Protein AF-A0A7S0YV53-F1 (afdb_monomer)

Foldseek 3Di:
DDDPDDDDDDPQDPWWEKDFPDQEDEAPPFKTKIKIFGDPPPPQLCQKKKFKAAPPDPDLPDGPWMDRGDDPRDRIDMDITTQDNDFHKMKIFTATNVRPDGNYIGIYGHDYPLRVLVVVLVVCVVVVVLVSNVVSLVVSCVVCVPPDDVVVVVSVVVVVVSVVVVVVVVPPDDDPDPPPPPDDDDDDDDDDDDDDDDDDDDDDDDDDDDDDDD

Secondary structure (DSSP, 8-state):
-------------TT-EEEES-SEEETTSSEEEEEEE--TT-TTGGG-EEEEEETT---TT--SEEEE--SS--SEEEEEEEPPSS-EEEEEEEE-TTSS-EEEEEEEEEE-HHHHHHHHHHHHHHHT-HHHHHHHHHHHHHHHTTT-HHHHHHHHHHHHHHHHHHHHHHHSPPPPPTTS----------------------------------

Structure (mmCIF, N/CA/C/O backbone):
data_AF-A0A7S0YV53-F1
#
_entry.id   AF-A0A7S0YV53-F1
#
loop_
_atom_site.group_PDB
_atom_site.id
_atom_site.type_symbol
_atom_site.label_atom_id
_atom_site.label_alt_id
_atom_site.label_comp_id
_atom_site.label_asym_id
_atom_site.label_entity_id
_atom_site.label_seq_id
_atom_site.pdbx_PDB_ins_code
_atom_site.Cartn_x
_atom_site.Cartn_y
_atom_site.Cartn_z
_atom_site.occupancy
_atom_site.B_iso_or_equiv
_atom_site.auth_seq_id
_atom_site.auth_comp_id
_atom_site.auth_asym_id
_atom_site.auth_atom_id
_atom_site.pdbx_PDB_model_num
ATOM 1 N N . MET A 1 1 ? 5.770 -34.446 15.392 1.00 41.03 1 MET A N 1
ATOM 2 C CA . MET A 1 1 ? 5.147 -33.117 15.234 1.00 41.03 1 MET A CA 1
ATOM 3 C C . MET A 1 1 ? 5.735 -32.503 13.982 1.00 41.03 1 MET A C 1
ATOM 5 O O . MET A 1 1 ? 6.807 -31.919 14.049 1.00 41.03 1 MET A O 1
ATOM 9 N N . GLU A 1 2 ? 5.100 -32.724 12.838 1.00 32.41 2 GLU A N 1
ATOM 10 C CA . GLU A 1 2 ? 5.516 -32.098 11.581 1.00 32.41 2 GLU A CA 1
ATOM 11 C C . GLU A 1 2 ? 4.791 -30.761 11.434 1.00 32.41 2 GLU A C 1
ATOM 13 O O . GLU A 1 2 ? 3.587 -30.672 11.680 1.00 32.41 2 GLU A O 1
ATOM 18 N N . ALA A 1 3 ? 5.531 -29.713 11.077 1.00 38.41 3 ALA A N 1
ATOM 19 C CA . ALA A 1 3 ? 4.945 -28.414 10.792 1.00 38.41 3 ALA A CA 1
ATOM 20 C C . ALA A 1 3 ? 4.328 -28.450 9.389 1.00 38.41 3 ALA A C 1
ATOM 22 O O . ALA A 1 3 ? 5.045 -28.545 8.392 1.00 38.41 3 ALA A O 1
ATOM 23 N N . VAL A 1 4 ? 2.999 -28.368 9.312 1.00 38.94 4 VAL A N 1
ATOM 24 C CA . VAL A 1 4 ? 2.287 -28.208 8.040 1.00 38.94 4 VAL A CA 1
ATOM 25 C C . VAL A 1 4 ? 2.538 -26.787 7.537 1.00 38.94 4 VAL A C 1
ATOM 27 O O . VAL A 1 4 ? 1.829 -25.851 7.902 1.00 38.94 4 VAL A O 1
ATOM 30 N N . ASN A 1 5 ? 3.584 -26.618 6.727 1.00 39.50 5 ASN A N 1
ATOM 31 C CA . ASN A 1 5 ? 3.855 -25.358 6.042 1.00 39.50 5 ASN A CA 1
ATOM 32 C C . ASN A 1 5 ? 2.703 -25.065 5.072 1.00 39.50 5 ASN A C 1
ATOM 34 O O . ASN A 1 5 ? 2.498 -25.800 4.106 1.00 39.50 5 ASN A O 1
ATOM 38 N N . GLY A 1 6 ? 1.942 -24.007 5.353 1.00 34.66 6 GLY A N 1
ATOM 39 C CA . GLY A 1 6 ? 0.797 -23.606 4.543 1.00 34.66 6 GLY A CA 1
ATOM 40 C C . GLY A 1 6 ? 1.231 -23.056 3.190 1.00 34.66 6 GLY A C 1
ATOM 41 O O . GLY A 1 6 ? 1.641 -21.897 3.101 1.00 34.66 6 GLY A O 1
ATOM 42 N N . ASP A 1 7 ? 1.110 -23.875 2.143 1.00 34.38 7 ASP A N 1
ATOM 43 C CA . ASP A 1 7 ? 1.290 -23.429 0.762 1.00 34.38 7 ASP A CA 1
ATOM 44 C C . ASP A 1 7 ? 0.372 -22.234 0.472 1.00 34.38 7 ASP A C 1
ATOM 46 O O . ASP A 1 7 ? -0.852 -22.308 0.584 1.00 34.38 7 ASP A O 1
ATOM 50 N N . SER A 1 8 ? 0.994 -21.106 0.147 1.00 45.22 8 SER A N 1
ATOM 51 C CA . SER A 1 8 ? 0.328 -19.838 -0.134 1.00 45.22 8 SER A CA 1
ATOM 52 C C . SER A 1 8 ? 0.755 -19.405 -1.527 1.00 45.22 8 SER A C 1
ATOM 54 O O . SER A 1 8 ? 1.707 -18.641 -1.682 1.00 45.22 8 SER A O 1
ATOM 56 N N . GLY A 1 9 ? 0.085 -19.965 -2.538 1.00 39.28 9 GLY A N 1
ATOM 57 C CA . GLY A 1 9 ? 0.463 -19.878 -3.949 1.00 39.28 9 GLY A CA 1
ATOM 58 C C . GLY A 1 9 ? 0.625 -18.451 -4.483 1.00 39.28 9 GLY A C 1
ATOM 59 O O . GLY A 1 9 ? -0.308 -17.865 -5.030 1.00 39.28 9 GLY A O 1
ATOM 60 N N . GLY A 1 10 ? 1.842 -17.919 -4.378 1.00 39.53 10 GLY A N 1
ATOM 61 C CA . GLY A 1 10 ? 2.290 -16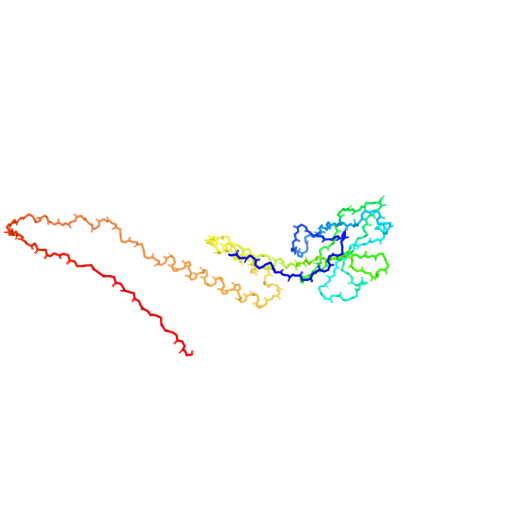.670 -4.982 1.00 39.53 10 GLY A CA 1
ATOM 62 C C . GLY A 1 10 ? 3.472 -16.942 -5.906 1.00 39.53 10 GLY A C 1
ATOM 63 O O . GLY A 1 10 ? 4.545 -17.327 -5.447 1.00 39.53 10 GLY A O 1
ATOM 64 N N . GLY A 1 11 ? 3.280 -16.752 -7.213 1.00 39.12 11 GLY A N 1
ATOM 65 C CA . GLY A 1 11 ? 4.292 -17.024 -8.238 1.00 39.12 11 GLY A CA 1
ATOM 66 C C . GLY A 1 11 ? 5.453 -16.027 -8.219 1.00 39.12 11 GLY A C 1
ATOM 67 O O . GLY A 1 11 ? 5.521 -15.146 -9.071 1.00 39.12 11 GLY A O 1
ATOM 68 N N . GLY A 1 12 ? 6.366 -16.161 -7.256 1.00 42.62 12 GLY A N 1
ATOM 69 C CA . GLY A 1 12 ? 7.596 -15.375 -7.183 1.00 42.62 12 GLY A CA 1
ATOM 70 C C . GLY A 1 12 ? 8.570 -15.747 -8.302 1.00 42.62 12 GLY A C 1
ATOM 71 O O . GLY A 1 12 ? 9.359 -16.681 -8.154 1.00 42.62 12 GLY A O 1
ATOM 72 N N . GLY A 1 13 ? 8.529 -15.010 -9.415 1.00 47.94 13 GLY A N 1
ATOM 73 C CA . GLY A 1 13 ? 9.509 -15.129 -10.496 1.00 47.94 13 GLY A CA 1
ATOM 74 C C . GLY A 1 13 ? 10.924 -14.882 -9.965 1.00 47.94 13 GLY A C 1
ATOM 75 O O . GLY A 1 13 ? 11.204 -13.819 -9.410 1.00 47.94 13 GLY A O 1
ATOM 76 N N . GLN A 1 14 ? 11.807 -15.876 -10.099 1.00 58.94 14 GLN A N 1
ATOM 77 C CA . GLN A 1 14 ? 13.089 -15.921 -9.386 1.00 58.94 14 GLN A CA 1
ATOM 78 C C . GLN A 1 14 ? 13.975 -14.693 -9.684 1.00 58.94 14 GLN A C 1
ATOM 80 O O . GLN A 1 14 ? 14.627 -14.612 -10.723 1.00 58.94 14 GLN A O 1
ATOM 85 N N . GLY A 1 15 ? 14.010 -13.748 -8.736 1.00 81.62 15 GLY A N 1
ATOM 86 C CA . GLY A 1 15 ? 14.880 -12.566 -8.737 1.00 81.62 15 GLY A CA 1
ATOM 87 C C . GLY A 1 15 ? 14.166 -11.205 -8.710 1.00 81.62 15 GLY A C 1
ATOM 88 O O . GLY A 1 15 ? 14.810 -10.209 -8.373 1.00 81.62 15 GLY A O 1
ATOM 89 N N . TRP A 1 16 ? 12.857 -11.136 -8.984 1.00 90.06 16 TRP A N 1
ATOM 90 C CA . TRP A 1 16 ? 12.067 -9.916 -8.754 1.00 90.06 16 TRP A CA 1
ATOM 91 C C . TRP A 1 16 ? 11.419 -9.920 -7.369 1.00 90.06 16 TRP A C 1
ATOM 93 O O . TRP A 1 16 ? 10.928 -10.945 -6.901 1.00 90.06 16 TRP A O 1
ATOM 103 N N . SER A 1 17 ? 11.381 -8.757 -6.718 1.00 93.19 17 SER A N 1
ATOM 104 C CA . SER A 1 17 ? 10.644 -8.574 -5.467 1.00 93.19 17 SER A CA 1
ATOM 105 C C . SER A 1 17 ? 10.083 -7.160 -5.316 1.00 93.19 17 SER A C 1
ATOM 107 O O . SER A 1 17 ? 10.616 -6.186 -5.853 1.00 93.19 17 SER A O 1
ATOM 109 N N . VAL A 1 18 ? 9.005 -7.061 -4.541 1.00 94.88 18 VAL A N 1
ATOM 110 C CA . VAL A 1 18 ? 8.516 -5.829 -3.917 1.00 94.88 18 VAL A CA 1
ATOM 111 C C . VAL A 1 18 ? 8.066 -6.174 -2.498 1.00 94.88 18 VAL A C 1
ATOM 113 O O . VAL A 1 18 ? 7.451 -7.218 -2.291 1.00 94.88 18 VAL A O 1
ATOM 116 N N . ALA A 1 19 ? 8.375 -5.318 -1.527 1.00 94.94 19 ALA A N 1
ATOM 117 C CA . ALA A 1 19 ? 7.934 -5.451 -0.141 1.00 94.94 19 ALA A CA 1
ATOM 118 C C . ALA A 1 19 ? 7.815 -4.077 0.533 1.00 94.94 19 ALA A C 1
ATOM 120 O O . ALA A 1 19 ? 8.566 -3.156 0.210 1.00 94.94 19 ALA A O 1
ATOM 121 N N . SER A 1 20 ? 6.910 -3.937 1.499 1.00 92.19 20 SER A N 1
ATOM 122 C CA . SER A 1 20 ? 6.965 -2.854 2.483 1.00 92.19 20 SER A CA 1
ATOM 123 C C . SER A 1 20 ? 7.595 -3.352 3.785 1.00 92.19 20 SER A C 1
ATOM 125 O O . SER A 1 20 ? 7.601 -4.549 4.061 1.00 92.19 20 SER A O 1
ATOM 127 N N . ALA A 1 21 ? 8.101 -2.428 4.603 1.00 86.38 21 ALA A N 1
ATOM 128 C CA . ALA A 1 21 ? 8.477 -2.724 5.986 1.00 86.38 21 ALA A CA 1
ATOM 129 C C . ALA A 1 21 ? 7.251 -2.884 6.914 1.00 86.38 21 ALA A C 1
ATOM 131 O O . ALA A 1 21 ? 7.401 -3.365 8.035 1.00 86.38 21 ALA A O 1
ATOM 132 N N . THR A 1 22 ? 6.051 -2.502 6.451 1.00 85.88 22 THR A N 1
ATOM 133 C CA . THR A 1 22 ? 4.801 -2.604 7.214 1.00 85.88 22 THR A CA 1
ATOM 134 C C . THR A 1 22 ? 3.666 -3.118 6.327 1.00 85.88 22 THR A C 1
ATOM 136 O O . THR A 1 22 ? 3.367 -2.536 5.288 1.00 85.88 22 THR A O 1
ATOM 139 N N . GLU A 1 23 ? 2.988 -4.181 6.762 1.00 87.69 23 GLU A N 1
ATOM 140 C CA . GLU A 1 23 ? 1.874 -4.823 6.033 1.00 87.69 23 GLU A CA 1
ATOM 141 C C . GLU A 1 23 ? 0.598 -3.962 5.973 1.00 87.69 23 GLU A C 1
ATOM 143 O O . GLU A 1 23 ? -0.305 -4.197 5.165 1.00 87.69 23 GLU A O 1
ATOM 148 N N . TRP A 1 24 ? 0.501 -2.956 6.845 1.00 91.50 24 TRP A N 1
ATOM 149 C CA . TRP A 1 24 ? -0.611 -2.017 6.896 1.00 91.50 24 TRP A CA 1
ATOM 150 C C . TRP A 1 24 ? -0.129 -0.584 7.123 1.00 91.50 24 TRP A C 1
ATOM 152 O O . TRP A 1 24 ? 0.933 -0.340 7.693 1.00 91.50 24 TRP A O 1
ATOM 162 N N . VAL A 1 25 ? -0.935 0.381 6.687 1.00 93.50 25 VAL A N 1
ATOM 163 C CA . VAL A 1 25 ? -0.661 1.815 6.849 1.00 93.50 25 VAL A CA 1
ATOM 164 C C . VAL A 1 25 ? -1.964 2.568 7.102 1.00 93.50 25 VAL A C 1
ATOM 166 O O . VAL A 1 25 ? -3.014 2.177 6.596 1.00 93.50 25 VAL A O 1
ATOM 169 N N . GLN A 1 26 ? -1.936 3.629 7.908 1.00 91.81 26 GLN A N 1
ATOM 170 C CA . GLN A 1 26 ? -3.131 4.437 8.154 1.00 91.81 26 GLN A CA 1
ATOM 171 C C . GLN A 1 26 ? -3.341 5.453 7.020 1.00 91.81 26 GLN A C 1
ATOM 173 O O . GLN A 1 26 ? -2.397 6.114 6.593 1.00 91.81 26 GLN A O 1
ATOM 178 N N . VAL A 1 27 ? -4.588 5.640 6.575 1.00 89.88 27 VAL A N 1
ATOM 179 C CA . VAL A 1 27 ? -4.972 6.736 5.666 1.00 89.88 27 VAL A CA 1
ATOM 180 C C . VAL A 1 27 ? -4.394 8.073 6.158 1.00 89.88 27 VAL A C 1
ATOM 182 O O . VAL A 1 27 ? -4.509 8.417 7.336 1.00 89.88 27 VAL A O 1
ATOM 185 N N . GLY A 1 28 ? -3.803 8.843 5.241 1.00 78.88 28 GLY A N 1
ATOM 186 C CA . GLY A 1 28 ? -3.344 10.209 5.506 1.00 78.88 28 GLY A CA 1
ATOM 187 C C . GLY A 1 28 ? -1.942 10.353 6.112 1.00 78.88 28 GLY A C 1
ATOM 188 O O . GLY A 1 28 ? -1.495 11.483 6.275 1.00 78.88 28 GLY A O 1
ATOM 189 N N . THR A 1 29 ? -1.192 9.273 6.366 1.00 83.88 29 THR A N 1
ATOM 190 C CA . THR A 1 29 ? 0.213 9.345 6.848 1.00 83.88 29 THR A CA 1
ATOM 191 C C . THR A 1 29 ? 1.227 9.792 5.779 1.00 83.88 29 THR A C 1
ATOM 193 O O . THR A 1 29 ? 2.434 9.626 5.940 1.00 83.88 29 THR A O 1
ATOM 196 N N . GLY A 1 30 ? 0.758 10.357 4.664 1.00 88.31 30 GLY A N 1
ATOM 197 C CA . GLY A 1 30 ? 1.582 10.853 3.564 1.00 88.31 30 GLY A CA 1
ATOM 198 C C . GLY A 1 30 ? 2.065 9.751 2.624 1.00 88.31 30 GLY A C 1
ATOM 199 O O . GLY A 1 30 ? 1.566 9.643 1.504 1.00 88.31 30 GLY A O 1
ATOM 200 N N . LYS A 1 31 ? 3.046 8.952 3.056 1.00 93.38 31 LYS A N 1
ATOM 201 C CA . LYS A 1 31 ? 3.806 8.036 2.188 1.00 93.38 31 LYS A CA 1
ATOM 202 C C . LYS A 1 31 ? 3.968 6.633 2.771 1.00 93.38 31 LYS A C 1
ATOM 204 O O . LYS A 1 31 ? 3.992 6.456 3.986 1.00 93.38 31 LYS A O 1
ATOM 209 N N . ILE A 1 32 ? 4.137 5.660 1.880 1.00 94.06 32 ILE A N 1
ATOM 210 C CA . ILE A 1 32 ? 4.586 4.300 2.178 1.00 94.06 32 ILE A CA 1
ATOM 211 C C . ILE A 1 32 ? 5.864 3.993 1.392 1.00 94.06 32 ILE A C 1
ATOM 213 O O . ILE A 1 32 ? 5.933 4.212 0.179 1.00 94.06 32 ILE A O 1
ATOM 217 N N . THR A 1 33 ? 6.879 3.490 2.093 1.00 95.69 33 THR A N 1
ATOM 218 C CA . THR A 1 33 ? 8.149 3.066 1.493 1.00 95.69 33 THR A CA 1
ATOM 219 C C . THR A 1 33 ? 8.034 1.625 1.014 1.00 95.69 33 THR A C 1
ATOM 221 O O . THR A 1 33 ? 7.649 0.732 1.776 1.00 95.69 33 THR A O 1
ATOM 224 N N . LEU A 1 34 ? 8.386 1.405 -0.250 1.00 95.75 34 LEU A N 1
ATOM 225 C CA . LEU A 1 34 ? 8.431 0.096 -0.887 1.00 95.75 34 LEU A CA 1
ATOM 226 C C . LEU A 1 34 ? 9.862 -0.205 -1.321 1.00 95.75 34 LEU A C 1
ATOM 228 O O . LEU A 1 34 ? 10.457 0.545 -2.095 1.00 95.75 34 LEU A O 1
ATOM 232 N N . HIS A 1 35 ? 10.399 -1.310 -0.825 1.00 95.06 35 HIS A N 1
ATOM 233 C CA . HIS A 1 35 ? 11.677 -1.875 -1.234 1.00 95.06 35 HIS A CA 1
ATOM 234 C C . HIS A 1 35 ? 11.458 -2.815 -2.420 1.00 95.06 35 HIS A C 1
ATOM 236 O O . HIS A 1 35 ? 10.409 -3.455 -2.523 1.00 95.06 35 HIS A O 1
ATOM 242 N N . TRP A 1 36 ? 12.431 -2.890 -3.324 1.00 94.19 36 TRP A N 1
ATOM 243 C CA . TRP A 1 36 ? 12.334 -3.699 -4.537 1.00 94.19 36 TRP A CA 1
ATOM 244 C C . TRP A 1 36 ? 13.682 -4.298 -4.944 1.00 94.19 36 TRP A C 1
ATOM 246 O O . TRP A 1 36 ? 14.746 -3.743 -4.650 1.00 94.19 36 TRP A O 1
ATOM 256 N N . SER A 1 37 ? 13.623 -5.414 -5.671 1.00 92.19 37 SER A N 1
ATOM 257 C CA . SER A 1 37 ? 14.760 -6.004 -6.382 1.00 92.19 37 SER A CA 1
ATOM 258 C C . SER A 1 37 ? 14.354 -6.484 -7.772 1.00 92.19 37 SER A C 1
ATOM 260 O O . SER A 1 37 ? 13.192 -6.808 -8.021 1.00 92.19 37 SER A O 1
ATOM 262 N N . ALA A 1 38 ? 15.339 -6.581 -8.654 1.00 89.62 38 ALA A N 1
ATOM 263 C CA . ALA A 1 38 ? 15.268 -7.231 -9.953 1.00 89.62 38 ALA A CA 1
ATOM 264 C C . ALA A 1 38 ? 16.534 -8.094 -10.164 1.00 89.62 38 ALA A C 1
ATOM 266 O O . ALA A 1 38 ? 17.553 -7.853 -9.507 1.00 89.62 38 ALA A O 1
ATOM 267 N N . PRO A 1 39 ? 16.526 -9.075 -11.086 1.00 86.94 39 PRO A N 1
ATOM 268 C CA . PRO A 1 39 ? 17.709 -9.876 -11.385 1.00 86.94 39 PRO A CA 1
ATOM 269 C C . PRO A 1 39 ? 18.878 -9.015 -11.879 1.00 86.94 39 PRO A C 1
ATOM 271 O O . PRO A 1 39 ? 18.688 -8.075 -12.659 1.00 86.94 39 PRO A O 1
ATOM 274 N N . ALA A 1 40 ? 20.100 -9.371 -11.479 1.00 80.88 40 ALA A N 1
ATOM 275 C CA . ALA A 1 40 ? 21.312 -8.708 -11.953 1.00 80.88 40 ALA A CA 1
ATOM 276 C C . ALA A 1 40 ? 21.413 -8.755 -13.491 1.00 80.88 40 ALA A C 1
ATOM 278 O O . ALA A 1 40 ? 21.066 -9.752 -14.120 1.00 80.88 40 ALA A O 1
ATOM 279 N N . GLY A 1 41 ? 21.878 -7.663 -14.104 1.00 73.69 41 GLY A N 1
ATOM 280 C CA . GLY A 1 41 ? 21.959 -7.536 -15.566 1.00 73.69 41 GLY A CA 1
ATOM 281 C C . GLY A 1 41 ? 20.638 -7.189 -16.273 1.00 73.69 41 GLY A C 1
ATOM 282 O O . GLY A 1 41 ? 20.629 -7.070 -17.498 1.00 73.69 41 GLY A O 1
ATOM 283 N N . SER A 1 42 ? 19.531 -6.977 -15.547 1.00 75.38 42 SER A N 1
ATOM 284 C CA . SER A 1 42 ? 18.230 -6.620 -16.137 1.00 75.38 42 SER A CA 1
ATOM 285 C C . SER A 1 42 ? 18.229 -5.225 -16.786 1.00 75.38 42 SER A C 1
ATOM 287 O O . SER A 1 42 ? 17.812 -4.236 -16.189 1.00 75.38 42 SER A O 1
ATOM 289 N N . ALA A 1 43 ? 18.612 -5.136 -18.061 1.00 66.56 43 ALA A N 1
ATOM 290 C CA . ALA A 1 43 ? 18.709 -3.878 -18.817 1.00 66.56 43 ALA A CA 1
ATOM 291 C C . ALA A 1 43 ? 17.388 -3.078 -18.967 1.00 66.56 43 ALA A C 1
ATOM 293 O O . ALA A 1 43 ? 17.400 -1.959 -19.477 1.00 66.56 43 ALA A O 1
ATOM 294 N N . SER A 1 44 ? 16.244 -3.629 -18.541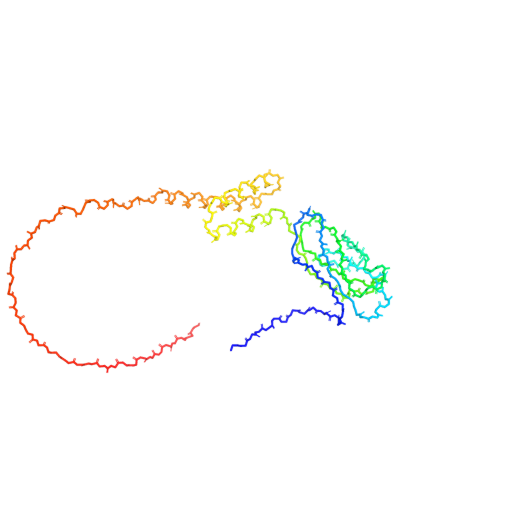 1.00 67.88 44 SER A N 1
ATOM 295 C CA . SER A 1 44 ? 14.939 -2.947 -18.574 1.00 67.88 44 SER A CA 1
ATOM 296 C C . SER A 1 44 ? 14.650 -2.054 -17.366 1.00 67.88 44 SER A C 1
ATOM 298 O O . SER A 1 44 ? 13.816 -1.161 -17.505 1.00 67.88 44 SER A O 1
ATOM 300 N N . VAL A 1 45 ? 15.316 -2.269 -16.220 1.00 75.56 45 VAL A N 1
ATOM 301 C CA . VAL A 1 45 ? 14.893 -1.715 -14.914 1.00 75.56 45 VAL A CA 1
ATOM 302 C C . VAL A 1 45 ? 14.728 -0.192 -14.954 1.00 75.56 45 VAL A C 1
ATOM 304 O O . VAL A 1 45 ? 13.723 0.298 -14.463 1.00 75.56 45 VAL A O 1
ATOM 307 N N . ARG A 1 46 ? 15.591 0.529 -15.690 1.00 78.06 46 ARG A N 1
ATOM 308 C CA . ARG A 1 46 ? 15.519 1.982 -15.993 1.00 78.06 46 ARG A CA 1
ATOM 309 C C . ARG A 1 46 ? 14.173 2.525 -16.516 1.00 78.06 46 ARG A C 1
ATOM 311 O O . ARG A 1 46 ? 14.047 3.731 -16.726 1.00 78.06 46 ARG A O 1
ATOM 318 N N . ARG A 1 47 ? 13.215 1.662 -16.864 1.00 85.94 47 ARG A N 1
ATOM 319 C CA . ARG A 1 47 ? 11.863 2.024 -17.330 1.00 85.94 47 ARG A CA 1
ATOM 320 C C . ARG A 1 47 ? 10.752 1.228 -16.636 1.00 85.94 47 ARG A C 1
ATOM 322 O O . ARG A 1 47 ? 9.579 1.483 -16.905 1.00 85.94 47 ARG A O 1
ATOM 329 N N . ASP A 1 48 ? 11.107 0.254 -15.805 1.00 91.12 48 ASP A N 1
ATOM 330 C CA . ASP A 1 48 ? 10.157 -0.493 -14.987 1.00 91.12 48 ASP A CA 1
ATOM 331 C C . ASP A 1 48 ? 9.654 0.417 -13.844 1.00 91.12 48 ASP A C 1
ATOM 333 O O . ASP A 1 48 ? 10.211 1.488 -13.577 1.00 91.12 48 ASP A O 1
ATOM 337 N N . PHE A 1 49 ? 8.570 0.044 -13.166 1.00 93.38 49 PHE A N 1
ATOM 338 C CA . PHE A 1 49 ? 7.972 0.900 -12.136 1.00 93.38 49 PHE A CA 1
ATOM 339 C C . PHE A 1 49 ? 7.238 0.107 -11.057 1.00 93.38 49 PHE A C 1
ATOM 341 O O . PHE A 1 49 ? 6.667 -0.953 -11.314 1.00 93.38 49 PHE A O 1
ATOM 348 N N . LEU A 1 50 ? 7.213 0.658 -9.842 1.00 95.38 50 LEU A N 1
ATOM 349 C CA . LEU A 1 50 ? 6.294 0.226 -8.795 1.00 95.38 50 LEU A CA 1
ATOM 350 C C . LEU A 1 50 ? 5.025 1.074 -8.860 1.00 95.38 50 LEU A C 1
ATOM 352 O O . LEU A 1 50 ? 5.091 2.302 -8.955 1.00 95.38 50 LEU A O 1
ATOM 356 N N . ALA A 1 51 ? 3.869 0.426 -8.768 1.00 96.56 51 ALA A N 1
ATOM 357 C CA . ALA A 1 51 ? 2.574 1.092 -8.704 1.00 96.56 51 ALA A CA 1
ATOM 358 C C . ALA A 1 51 ? 1.644 0.414 -7.689 1.00 96.56 51 ALA A C 1
ATOM 360 O O . ALA A 1 51 ? 1.719 -0.796 -7.459 1.00 96.56 51 ALA A O 1
ATOM 361 N N . LEU A 1 52 ? 0.769 1.211 -7.075 1.00 96.62 52 LEU A N 1
ATOM 362 C CA . LEU A 1 52 ? -0.182 0.776 -6.055 1.00 96.62 52 LEU A CA 1
ATOM 363 C C . LEU A 1 52 ? -1.582 0.640 -6.659 1.00 96.62 52 LEU A C 1
ATOM 365 O O . LEU A 1 52 ? -2.076 1.569 -7.295 1.00 96.62 52 LEU A O 1
ATOM 369 N N . TYR A 1 53 ? -2.232 -0.500 -6.448 1.00 97.00 53 TYR A N 1
ATOM 370 C CA . TYR A 1 53 ? -3.543 -0.824 -7.016 1.00 97.00 53 TYR A CA 1
ATOM 371 C C . TYR A 1 53 ? -4.535 -1.167 -5.909 1.00 97.00 53 TYR A C 1
ATOM 373 O O . TYR A 1 53 ? -4.150 -1.826 -4.948 1.00 97.00 53 TYR A O 1
ATOM 381 N N . GLU A 1 54 ? -5.812 -0.808 -6.061 1.00 96.50 54 GLU A N 1
ATOM 382 C CA . GLU A 1 54 ? -6.879 -1.440 -5.267 1.00 96.50 54 GLU A CA 1
ATOM 383 C C . GLU A 1 54 ? -6.857 -2.965 -5.492 1.00 96.50 54 GLU A C 1
ATOM 385 O O . GLU A 1 54 ? -6.582 -3.439 -6.605 1.00 96.50 54 GLU A O 1
ATOM 390 N N . SER A 1 55 ? -7.138 -3.752 -4.451 1.00 95.44 55 SER A N 1
ATOM 391 C CA . SER A 1 55 ? -7.191 -5.211 -4.572 1.00 95.44 55 SER A CA 1
ATOM 392 C C . SER A 1 55 ? -8.211 -5.652 -5.633 1.00 95.44 55 SER A C 1
ATOM 394 O O . SER A 1 55 ? -9.234 -5.009 -5.863 1.00 95.44 55 SER A O 1
ATOM 396 N N . GLY A 1 56 ? -7.893 -6.725 -6.360 1.00 92.75 56 GLY A N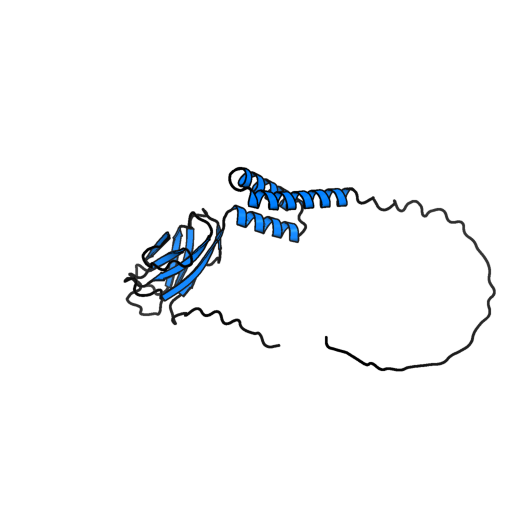 1
ATOM 397 C CA . GLY A 1 56 ? -8.688 -7.200 -7.500 1.00 92.75 56 GLY A CA 1
ATOM 398 C C . GLY A 1 56 ? -8.614 -6.351 -8.783 1.00 92.75 56 GLY A C 1
ATOM 399 O O . GLY A 1 56 ? -9.149 -6.779 -9.808 1.00 92.75 56 GLY A O 1
ATOM 400 N N . GLN A 1 57 ? -7.937 -5.192 -8.796 1.00 95.06 57 GLN A N 1
ATOM 401 C CA . GLN A 1 57 ? -7.815 -4.356 -10.000 1.00 95.06 57 GLN A CA 1
ATOM 402 C C . GLN A 1 57 ? -7.091 -5.096 -11.138 1.00 95.06 57 GLN A C 1
ATOM 404 O O . GLN A 1 57 ? -5.906 -5.439 -11.032 1.00 95.06 57 GLN A O 1
ATOM 409 N N . LYS A 1 58 ? -7.812 -5.295 -12.249 1.00 92.06 58 LYS A N 1
ATOM 410 C CA . LYS A 1 58 ? -7.354 -6.022 -13.446 1.00 92.06 58 LYS A CA 1
ATOM 411 C C . LYS A 1 58 ? -6.608 -5.135 -14.445 1.00 92.06 58 LYS A C 1
ATOM 413 O O . LYS A 1 58 ? -5.771 -5.627 -15.192 1.00 92.06 58 LYS A O 1
ATOM 418 N N . SER A 1 59 ? -6.900 -3.834 -14.489 1.00 93.62 59 SER A N 1
ATOM 419 C CA . SER A 1 59 ? -6.255 -2.924 -15.438 1.00 93.62 59 SER A CA 1
ATOM 420 C C . SER A 1 59 ? -4.908 -2.443 -14.903 1.00 93.62 59 SER A C 1
ATOM 422 O O . SER A 1 59 ? -4.851 -1.623 -13.988 1.00 93.62 59 SER A O 1
ATOM 424 N N . LEU A 1 60 ? -3.813 -2.895 -15.522 1.00 92.06 60 LEU A N 1
ATOM 425 C CA . LEU A 1 60 ? -2.451 -2.484 -15.155 1.00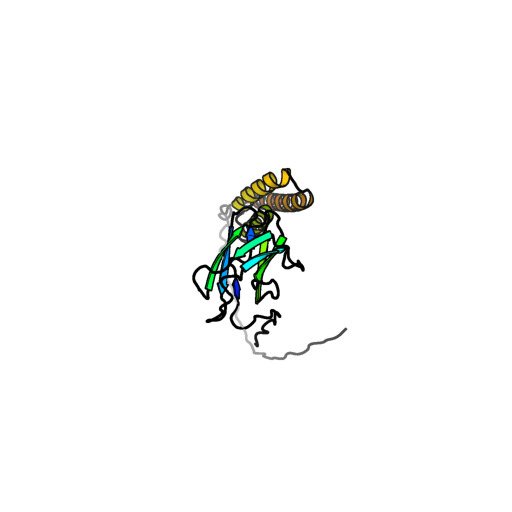 92.06 60 LEU A CA 1
ATOM 426 C C . LEU A 1 60 ? -2.202 -0.972 -15.337 1.00 92.06 60 LEU A C 1
ATOM 428 O O . LEU A 1 60 ? -1.298 -0.422 -14.718 1.00 92.06 60 LEU A O 1
ATOM 432 N N . ARG A 1 61 ? -3.039 -0.277 -16.121 1.00 92.25 61 ARG A N 1
ATOM 433 C CA . ARG A 1 61 ? -3.002 1.185 -16.327 1.00 92.25 61 ARG A CA 1
ATOM 434 C C . ARG A 1 61 ? -3.921 1.978 -15.377 1.00 92.25 61 ARG A C 1
ATOM 436 O O . ARG A 1 61 ? -4.083 3.177 -15.569 1.00 92.25 61 ARG A O 1
ATOM 443 N N . LYS A 1 62 ? -4.534 1.336 -14.371 1.00 93.69 62 LYS A N 1
ATOM 444 C CA . LYS A 1 62 ? -5.368 1.981 -13.336 1.00 93.69 62 LYS A CA 1
ATOM 445 C C . LYS A 1 62 ? -4.788 1.762 -11.935 1.00 93.69 62 LYS A C 1
ATOM 447 O O . LYS A 1 62 ? -5.295 0.948 -11.168 1.00 93.69 62 LYS A O 1
ATOM 452 N N . TYR A 1 63 ? -3.722 2.491 -11.626 1.00 94.81 63 TYR A N 1
ATOM 453 C CA . TYR A 1 63 ? -3.106 2.572 -10.298 1.00 94.81 63 TYR A CA 1
ATOM 454 C C . TYR A 1 63 ? -3.549 3.8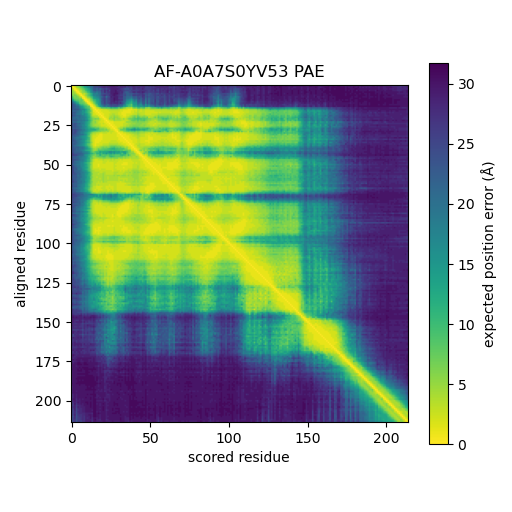40 -9.544 1.00 94.81 63 TYR A C 1
ATOM 456 O O . TYR A 1 63 ? -4.060 4.783 -10.146 1.00 94.81 63 TYR A O 1
ATOM 464 N N . THR A 1 64 ? -3.339 3.865 -8.227 1.00 94.81 64 THR A N 1
ATOM 465 C CA . THR A 1 64 ? -3.599 5.012 -7.339 1.00 94.81 64 THR A CA 1
ATOM 466 C C . THR A 1 64 ? -2.396 5.963 -7.258 1.00 94.81 64 THR A C 1
ATOM 468 O O . THR A 1 64 ? -2.583 7.173 -7.308 1.00 94.81 64 THR A O 1
ATOM 471 N N . ASP A 1 65 ? -1.171 5.431 -7.194 1.00 96.12 65 ASP A N 1
ATOM 472 C CA . ASP A 1 65 ? 0.096 6.164 -7.375 1.00 96.12 65 ASP A CA 1
ATOM 473 C C . ASP A 1 65 ? 1.160 5.209 -7.952 1.00 96.12 65 ASP A C 1
ATOM 475 O O . ASP A 1 65 ? 0.993 3.985 -7.916 1.00 96.12 65 ASP A O 1
ATOM 479 N N . TYR A 1 66 ? 2.241 5.764 -8.499 1.00 95.81 66 TYR A N 1
ATOM 480 C CA . TYR A 1 66 ? 3.360 5.029 -9.084 1.00 95.81 66 TYR A CA 1
ATOM 481 C C . TYR A 1 66 ? 4.682 5.807 -9.014 1.00 95.81 66 TYR A C 1
ATOM 483 O O . TYR A 1 66 ? 4.705 7.043 -8.981 1.00 95.81 66 TYR A O 1
ATOM 491 N N . LYS A 1 67 ? 5.804 5.083 -9.050 1.00 95.50 67 LYS A N 1
ATOM 492 C CA . LYS A 1 67 ? 7.152 5.622 -9.283 1.00 95.50 67 LYS A CA 1
ATOM 493 C C . LYS A 1 67 ? 7.935 4.661 -10.170 1.00 95.50 67 LYS A C 1
ATOM 495 O O . LYS A 1 67 ? 7.926 3.455 -9.933 1.00 95.50 67 LYS A O 1
ATOM 500 N N . GLY A 1 68 ? 8.642 5.210 -11.157 1.00 91.56 68 GLY A N 1
ATOM 501 C CA . GLY A 1 68 ? 9.684 4.467 -11.866 1.00 91.56 68 GLY A CA 1
ATOM 502 C C . GLY A 1 68 ? 10.723 3.946 -10.877 1.00 91.56 68 GLY A C 1
ATOM 503 O O . GLY A 1 68 ? 11.110 4.675 -9.958 1.00 91.56 68 GLY A O 1
ATOM 504 N N . VAL A 1 69 ? 11.142 2.695 -11.053 1.00 86.69 69 VAL A N 1
ATOM 505 C CA . VAL A 1 69 ? 12.354 2.200 -10.404 1.00 86.69 69 VAL A CA 1
ATOM 506 C C . VAL A 1 69 ? 13.556 2.597 -11.246 1.00 86.69 69 VAL A C 1
ATOM 508 O O . VAL A 1 69 ? 13.466 2.683 -12.466 1.00 86.69 69 VAL A O 1
ATOM 511 N N . ASP A 1 70 ? 14.672 2.824 -10.559 1.00 72.50 70 ASP A N 1
ATOM 512 C CA . ASP A 1 70 ? 15.965 3.178 -11.136 1.00 72.50 70 ASP A CA 1
ATOM 513 C C . ASP A 1 70 ? 16.047 4.507 -11.934 1.00 72.50 70 ASP A C 1
ATOM 515 O O . ASP A 1 70 ? 15.134 4.975 -12.611 1.00 72.50 70 ASP A O 1
ATOM 519 N N . LYS A 1 71 ? 17.220 5.135 -11.844 1.00 63.00 71 LYS A N 1
ATOM 520 C CA . LYS A 1 71 ? 17.668 6.246 -12.700 1.00 63.00 71 LYS A CA 1
ATOM 521 C C . LYS A 1 71 ? 19.088 6.025 -13.236 1.00 63.00 71 LYS A C 1
ATOM 523 O O . LYS A 1 71 ? 19.483 6.658 -14.211 1.00 63.00 71 LYS A O 1
ATOM 528 N N . GLU A 1 72 ? 19.861 5.126 -12.630 1.00 66.50 72 GLU A N 1
ATOM 529 C CA . GLU A 1 72 ? 21.327 5.089 -12.707 1.00 66.50 72 GLU A CA 1
ATOM 530 C C . GLU A 1 72 ? 21.890 3.698 -13.052 1.00 66.50 72 GLU A C 1
ATOM 532 O O . GLU A 1 72 ? 23.006 3.617 -13.561 1.00 66.50 72 GLU A O 1
ATOM 537 N N . GLY A 1 73 ? 21.092 2.634 -12.954 1.00 65.38 73 GLY A N 1
ATOM 538 C CA . GLY A 1 73 ? 21.402 1.256 -13.344 1.00 65.38 73 GLY A CA 1
ATOM 539 C C . GLY A 1 73 ? 21.290 0.229 -12.210 1.00 65.38 73 GLY A C 1
ATOM 540 O O . GLY A 1 73 ? 21.911 -0.829 -12.320 1.00 65.38 73 GLY A O 1
ATOM 541 N N . THR A 1 74 ? 20.590 0.521 -11.107 1.00 80.38 74 THR A N 1
ATOM 542 C CA . THR A 1 74 ? 20.584 -0.360 -9.924 1.00 80.38 74 THR A CA 1
ATOM 543 C C . THR A 1 74 ? 19.650 -1.565 -10.080 1.00 80.38 74 THR A C 1
ATOM 545 O O . THR A 1 74 ? 18.590 -1.489 -10.695 1.00 80.38 74 THR A O 1
ATOM 548 N N . ALA A 1 75 ? 20.038 -2.699 -9.487 1.00 86.44 75 ALA A N 1
ATOM 549 C CA . ALA A 1 75 ? 19.220 -3.919 -9.435 1.00 86.44 75 ALA A CA 1
ATOM 550 C C . ALA A 1 75 ? 18.304 -3.989 -8.193 1.00 86.44 75 ALA A C 1
ATOM 552 O O . ALA A 1 75 ? 17.545 -4.941 -8.028 1.00 86.44 75 ALA A O 1
ATOM 553 N N . SER A 1 76 ? 18.381 -3.001 -7.302 1.00 89.38 76 SER A N 1
ATOM 554 C CA . SER A 1 76 ? 17.539 -2.881 -6.112 1.00 89.38 76 SER A CA 1
ATOM 555 C C . SER A 1 76 ? 17.469 -1.431 -5.632 1.00 89.38 76 SER A C 1
ATOM 557 O O . SER A 1 76 ? 18.243 -0.571 -6.071 1.00 89.38 76 SER A O 1
ATOM 559 N N . GLY A 1 77 ? 16.537 -1.160 -4.720 1.00 90.75 77 GLY A N 1
ATOM 560 C CA . GLY A 1 77 ? 16.397 0.137 -4.068 1.00 90.75 77 GLY A CA 1
ATOM 561 C C . GLY A 1 77 ? 15.109 0.244 -3.257 1.00 90.75 77 GLY A C 1
ATOM 562 O O . GLY A 1 77 ? 14.501 -0.759 -2.876 1.00 90.75 77 GLY A O 1
ATOM 563 N N . SER A 1 78 ? 14.676 1.479 -3.021 1.00 93.44 78 SER A N 1
ATOM 564 C CA . SER A 1 78 ? 13.350 1.789 -2.491 1.00 93.44 78 SER A CA 1
ATOM 565 C C . SER A 1 78 ? 12.710 2.954 -3.245 1.00 93.44 78 SER A C 1
ATOM 567 O O . SER A 1 78 ? 13.390 3.734 -3.914 1.00 93.44 78 SER A O 1
ATOM 569 N N . VAL A 1 79 ? 11.385 3.051 -3.166 1.00 93.62 79 VAL A N 1
ATOM 570 C CA . VAL A 1 79 ? 10.589 4.190 -3.642 1.00 93.62 79 VAL A CA 1
ATOM 571 C C . VAL A 1 79 ? 9.521 4.539 -2.610 1.00 93.62 79 VAL A C 1
ATOM 573 O O . VAL A 1 79 ? 9.074 3.681 -1.850 1.00 93.62 79 VAL A O 1
ATOM 576 N N . GLU A 1 80 ? 9.083 5.794 -2.604 1.00 95.25 80 GLU A N 1
ATOM 577 C CA . GLU A 1 80 ? 7.959 6.251 -1.787 1.00 95.25 80 GLU A CA 1
ATOM 578 C C . GLU A 1 80 ? 6.722 6.445 -2.672 1.00 95.25 80 GLU A C 1
ATOM 580 O O . GLU A 1 80 ? 6.759 7.237 -3.622 1.00 95.25 80 GLU A O 1
ATOM 585 N N . LEU A 1 81 ? 5.624 5.759 -2.350 1.00 95.38 81 LEU A N 1
ATOM 586 C CA . LEU A 1 81 ? 4.306 6.010 -2.945 1.00 95.38 81 LEU A CA 1
ATOM 587 C C . LEU A 1 81 ? 3.422 6.782 -1.962 1.00 95.38 81 LEU A C 1
ATOM 589 O O . LEU A 1 81 ? 3.565 6.640 -0.746 1.00 95.38 81 LEU A O 1
ATOM 593 N N . ALA A 1 82 ? 2.492 7.584 -2.472 1.00 95.69 82 ALA A N 1
ATOM 594 C CA . ALA A 1 82 ? 1.469 8.228 -1.655 1.00 95.69 82 ALA A CA 1
ATOM 595 C C . ALA A 1 82 ? 0.504 7.187 -1.056 1.00 95.69 82 ALA A C 1
ATOM 597 O O . ALA A 1 82 ? 0.056 6.269 -1.747 1.00 95.69 82 ALA A O 1
ATOM 598 N N . VAL A 1 83 ? 0.151 7.341 0.224 1.00 94.12 83 VAL A N 1
ATOM 599 C CA . VAL A 1 83 ? -0.854 6.478 0.868 1.00 94.12 83 VAL A CA 1
ATOM 600 C C . VAL A 1 83 ? -2.247 6.827 0.324 1.00 94.12 83 VAL A C 1
ATOM 602 O O . VAL A 1 83 ? -2.613 8.006 0.336 1.00 94.12 83 VAL A O 1
ATOM 605 N N . PRO A 1 84 ? -3.055 5.844 -0.122 1.00 93.88 84 PRO A N 1
ATOM 606 C CA . PRO A 1 84 ? -4.410 6.089 -0.599 1.00 93.88 84 PRO A CA 1
ATOM 607 C C . PRO A 1 84 ? -5.280 6.840 0.418 1.00 93.88 84 PRO A C 1
ATOM 609 O O . PRO A 1 84 ? -5.324 6.504 1.601 1.00 93.88 84 PRO A O 1
ATOM 612 N N . GLY A 1 85 ? -6.037 7.831 -0.063 1.00 90.19 85 GLY A N 1
ATOM 613 C CA . GLY A 1 85 ? -6.995 8.593 0.753 1.00 90.19 85 GLY A CA 1
ATOM 614 C C . GLY A 1 85 ? -8.248 7.807 1.172 1.00 90.19 85 GLY A C 1
ATOM 615 O O . GLY A 1 85 ? -9.080 8.328 1.908 1.00 90.19 85 GLY A O 1
ATOM 616 N N . LYS A 1 86 ? -8.393 6.566 0.697 1.00 91.69 86 LYS A N 1
ATOM 617 C CA . LYS A 1 86 ? -9.521 5.663 0.942 1.00 91.69 86 LYS A CA 1
ATOM 618 C C . LYS A 1 86 ? -8.997 4.409 1.660 1.00 91.69 86 LYS A C 1
ATOM 620 O O . LYS A 1 86 ? -8.003 3.848 1.202 1.00 91.69 86 LYS A O 1
ATOM 625 N N . PRO A 1 87 ? -9.635 3.952 2.752 1.00 94.06 87 PRO A N 1
ATOM 626 C CA . PRO A 1 87 ? -9.271 2.698 3.396 1.00 94.06 87 PRO A CA 1
ATOM 627 C C . PRO A 1 87 ? -9.754 1.486 2.583 1.00 94.06 87 PRO A C 1
ATOM 629 O O . PRO A 1 87 ? -10.763 1.551 1.877 1.00 94.06 87 PRO A O 1
ATOM 632 N N . GLY A 1 88 ? -9.041 0.371 2.708 1.00 94.94 88 GLY A N 1
ATOM 633 C CA . GLY A 1 88 ? -9.282 -0.877 1.986 1.00 94.94 88 GLY A CA 1
ATOM 634 C C . GLY A 1 88 ? -7.978 -1.626 1.720 1.00 94.94 88 GLY A C 1
ATOM 635 O O . GLY A 1 88 ? -6.901 -1.161 2.093 1.00 94.94 88 GLY A O 1
ATOM 636 N N . ASP A 1 89 ? -8.066 -2.774 1.056 1.00 96.12 89 ASP A N 1
ATOM 637 C CA . ASP A 1 89 ? -6.885 -3.564 0.713 1.00 96.12 89 ASP A CA 1
ATOM 638 C C . ASP A 1 89 ? -6.344 -3.192 -0.669 1.00 96.12 89 ASP A C 1
ATOM 640 O O . ASP A 1 89 ? -7.081 -3.063 -1.654 1.00 96.12 89 ASP A O 1
ATOM 644 N N . TYR A 1 90 ? -5.028 -3.033 -0.730 1.00 96.50 90 TYR A N 1
ATOM 645 C CA . TYR A 1 90 ? -4.267 -2.637 -1.902 1.00 96.50 90 TYR A CA 1
ATOM 646 C C . TYR A 1 90 ? -3.174 -3.669 -2.197 1.00 96.50 90 TYR A C 1
ATOM 648 O O . TYR A 1 90 ? -2.813 -4.499 -1.363 1.00 96.50 90 TYR A O 1
ATOM 656 N N . VAL A 1 91 ? -2.632 -3.619 -3.409 1.00 96.81 91 VAL A N 1
ATOM 657 C CA . VAL A 1 91 ? -1.498 -4.437 -3.839 1.00 96.81 91 VAL A CA 1
ATOM 658 C C . VAL A 1 91 ? -0.468 -3.523 -4.487 1.00 96.81 91 VAL A C 1
ATOM 660 O O . VAL A 1 91 ? -0.738 -2.914 -5.527 1.00 96.81 91 VAL A O 1
ATOM 663 N N . ALA A 1 92 ? 0.716 -3.433 -3.888 1.00 96.94 92 ALA A N 1
ATOM 664 C CA . ALA A 1 92 ? 1.890 -2.902 -4.564 1.00 96.94 92 ALA A CA 1
ATOM 665 C C . ALA A 1 92 ? 2.356 -3.921 -5.606 1.00 96.94 92 ALA A C 1
ATOM 667 O O . ALA A 1 92 ? 2.434 -5.117 -5.324 1.00 96.94 92 ALA A O 1
ATOM 668 N N . ARG A 1 93 ? 2.654 -3.464 -6.819 1.00 96.56 93 ARG A N 1
ATOM 669 C CA . ARG A 1 93 ? 3.099 -4.309 -7.930 1.00 96.56 93 ARG A CA 1
ATOM 670 C C . ARG A 1 93 ? 4.367 -3.725 -8.537 1.00 96.56 93 ARG A C 1
ATOM 672 O O . ARG A 1 93 ? 4.426 -2.518 -8.758 1.00 96.56 93 ARG A O 1
ATOM 679 N N . TYR A 1 94 ? 5.339 -4.582 -8.832 1.00 94.88 94 TYR A N 1
ATOM 680 C CA . TYR A 1 94 ? 6.443 -4.284 -9.743 1.00 94.88 94 TYR A CA 1
ATOM 681 C C . TYR A 1 94 ? 5.951 -4.585 -11.164 1.00 94.88 94 TYR A C 1
ATOM 683 O O . TYR A 1 94 ? 5.524 -5.710 -11.436 1.00 94.88 94 TYR A O 1
ATOM 691 N N . LEU A 1 95 ? 6.009 -3.613 -12.074 1.00 93.19 95 LEU A N 1
ATOM 692 C CA . LEU A 1 95 ? 5.604 -3.769 -13.471 1.00 93.19 95 LEU A CA 1
ATOM 693 C C . LEU A 1 95 ? 6.757 -3.522 -14.433 1.00 93.19 95 LEU A C 1
ATOM 695 O O . LEU A 1 95 ? 7.602 -2.650 -14.219 1.00 93.19 95 LEU A O 1
ATOM 699 N N . ARG A 1 96 ? 6.728 -4.262 -15.543 1.00 89.44 96 ARG A N 1
ATOM 700 C CA . ARG A 1 96 ? 7.607 -4.012 -16.684 1.00 89.44 96 ARG A CA 1
ATOM 701 C C . ARG A 1 96 ? 7.152 -2.777 -17.462 1.00 89.44 96 ARG A C 1
ATOM 703 O O . ARG A 1 96 ? 5.956 -2.502 -17.566 1.00 89.44 96 ARG A O 1
ATOM 710 N N .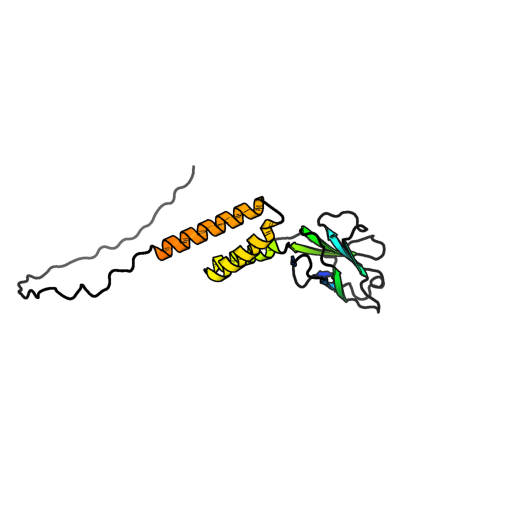 ALA A 1 97 ? 8.113 -2.044 -18.018 1.00 84.88 97 ALA A N 1
ATOM 711 C CA . ALA A 1 97 ? 7.929 -0.755 -18.701 1.00 84.88 97 ALA A CA 1
ATOM 712 C C . ALA A 1 97 ? 6.789 -0.683 -19.743 1.00 84.88 97 ALA A C 1
ATOM 714 O O . ALA A 1 97 ? 6.182 0.367 -19.956 1.00 84.88 97 ALA A O 1
ATOM 715 N N . ASP A 1 98 ? 6.517 -1.791 -20.426 1.00 85.12 98 ASP A N 1
ATOM 716 C CA . ASP A 1 98 ? 5.518 -1.932 -21.489 1.00 85.12 98 ASP A CA 1
ATOM 717 C C . ASP A 1 98 ? 4.112 -2.305 -20.979 1.00 85.12 98 ASP A C 1
ATOM 719 O O . ASP A 1 98 ? 3.149 -2.256 -21.749 1.00 85.12 98 ASP A O 1
ATOM 723 N N . TYR A 1 99 ? 3.968 -2.573 -19.675 1.00 86.44 99 TYR A N 1
ATOM 724 C CA . TYR A 1 99 ? 2.772 -3.121 -19.027 1.00 86.44 99 TYR A CA 1
ATOM 725 C C . TYR A 1 99 ? 2.427 -4.549 -19.503 1.00 86.44 99 TYR A C 1
ATOM 727 O O . TYR A 1 99 ? 1.262 -4.943 -19.446 1.00 86.44 99 TYR A O 1
ATOM 735 N N . SER A 1 100 ? 3.413 -5.326 -19.969 1.00 84.38 100 SER A N 1
ATOM 736 C CA . SER A 1 100 ? 3.234 -6.741 -20.336 1.00 84.38 100 SER A CA 1
ATOM 737 C C . SER A 1 100 ? 2.975 -7.643 -19.124 1.00 84.38 100 SER A C 1
ATOM 739 O O . SER A 1 100 ? 2.136 -8.539 -19.187 1.00 84.38 100 SER A O 1
ATOM 741 N N . GLU A 1 101 ? 3.675 -7.390 -18.016 1.00 86.56 101 GLU A N 1
ATOM 742 C CA . GLU A 1 101 ? 3.787 -8.313 -16.886 1.00 86.56 101 GLU A CA 1
ATOM 743 C C . GLU A 1 101 ? 3.840 -7.579 -15.532 1.00 86.56 101 GLU A C 1
ATOM 745 O O . GLU A 1 101 ? 4.394 -6.480 -15.407 1.00 86.56 101 GLU A O 1
ATOM 750 N N . VAL A 1 102 ? 3.290 -8.230 -14.501 1.00 93.62 102 VAL A N 1
ATOM 751 C CA . VAL A 1 102 ? 3.510 -7.912 -13.083 1.00 93.62 102 VAL A CA 1
ATOM 752 C C . VAL A 1 102 ? 4.563 -8.888 -12.557 1.00 93.62 102 VAL A C 1
ATOM 754 O O . VAL A 1 102 ? 4.241 -10.037 -12.278 1.00 93.62 102 VAL A O 1
ATOM 757 N N . ALA A 1 103 ? 5.814 -8.440 -12.440 1.00 92.25 103 ALA A N 1
ATOM 758 C CA . ALA A 1 103 ? 6.946 -9.314 -12.113 1.00 92.25 103 ALA A CA 1
ATOM 759 C C . ALA A 1 103 ? 7.016 -9.696 -10.620 1.00 92.25 103 ALA A C 1
ATOM 761 O O . ALA A 1 103 ? 7.610 -10.708 -10.260 1.00 92.25 103 ALA A O 1
ATOM 762 N N . ALA A 1 104 ? 6.415 -8.883 -9.744 1.00 94.44 104 ALA A N 1
ATOM 763 C CA . ALA A 1 104 ? 6.251 -9.172 -8.321 1.00 94.44 104 ALA A CA 1
ATOM 764 C C . ALA A 1 104 ? 5.067 -8.380 -7.737 1.00 94.44 104 ALA A C 1
ATOM 766 O O . ALA A 1 104 ? 4.696 -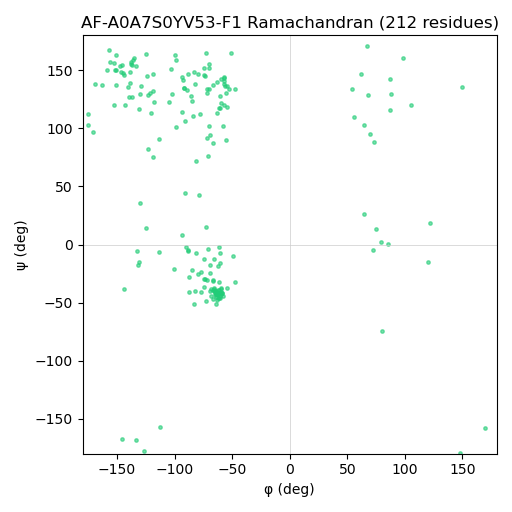7.323 -8.257 1.00 94.44 104 ALA A O 1
ATOM 767 N N . SER A 1 105 ? 4.492 -8.856 -6.630 1.00 95.81 105 SER A N 1
ATOM 768 C CA . SER A 1 105 ? 3.383 -8.188 -5.937 1.00 95.81 105 SER A CA 1
ATOM 769 C C . SER A 1 105 ? 3.428 -8.375 -4.422 1.00 95.81 105 SER A C 1
ATOM 771 O O . SER A 1 105 ? 3.830 -9.435 -3.952 1.00 95.81 105 SER A O 1
ATOM 773 N N . HIS A 1 106 ? 2.947 -7.382 -3.674 1.00 96.25 106 HIS A N 1
ATOM 774 C CA . HIS A 1 106 ? 2.902 -7.374 -2.211 1.00 96.25 106 HIS A CA 1
ATOM 775 C C . HIS A 1 106 ? 1.571 -6.770 -1.716 1.00 96.25 106 HIS A C 1
ATOM 777 O O . HIS A 1 106 ? 1.210 -5.676 -2.168 1.00 96.25 106 HIS A O 1
ATOM 783 N N . PRO A 1 107 ? 0.814 -7.455 -0.837 1.00 96.81 107 PRO A N 1
ATOM 784 C CA . PRO A 1 107 ? -0.432 -6.934 -0.275 1.00 96.81 107 PRO A CA 1
ATOM 785 C C . PRO A 1 107 ? -0.154 -5.837 0.761 1.00 96.81 107 PRO A C 1
ATOM 787 O O . PRO A 1 107 ? 0.839 -5.894 1.479 1.00 96.81 107 PRO A O 1
ATOM 790 N N . ILE A 1 108 ? -1.028 -4.832 0.833 1.00 95.12 108 ILE A N 1
ATOM 791 C CA . ILE A 1 108 ? -0.927 -3.697 1.762 1.00 95.12 108 ILE A CA 1
ATOM 792 C C . ILE A 1 108 ? -2.338 -3.321 2.221 1.00 95.12 108 ILE A C 1
ATOM 794 O O . ILE A 1 108 ? -3.169 -2.931 1.399 1.00 95.12 108 ILE A O 1
ATOM 798 N N . SER A 1 109 ? -2.619 -3.386 3.523 1.00 95.75 109 SER A N 1
ATOM 799 C CA . SER A 1 109 ? -3.933 -3.009 4.063 1.00 95.75 109 SER A CA 1
ATOM 800 C C . SER A 1 109 ? -3.944 -1.545 4.519 1.00 95.75 109 SER A C 1
ATOM 802 O O . SER A 1 109 ? -3.250 -1.161 5.463 1.00 95.75 109 SER A O 1
ATOM 804 N N . VAL A 1 110 ? -4.719 -0.691 3.848 1.00 94.88 110 VAL A N 1
ATOM 805 C CA . VAL A 1 110 ? -4.824 0.739 4.174 1.00 94.88 110 VAL A CA 1
ATOM 806 C C . VAL A 1 110 ? -5.973 0.933 5.164 1.00 94.88 110 VAL A C 1
ATOM 808 O O . VAL A 1 110 ? -7.150 0.835 4.817 1.00 94.88 110 VAL A O 1
ATOM 811 N N . ARG A 1 111 ? -5.642 1.192 6.430 1.00 94.00 111 ARG A N 1
ATOM 812 C CA . ARG A 1 111 ? -6.596 1.230 7.549 1.00 94.00 111 ARG A CA 1
ATOM 813 C C . ARG A 1 111 ? -7.105 2.644 7.815 1.00 94.00 111 ARG A C 1
ATOM 815 O O . ARG A 1 111 ? -6.363 3.621 7.724 1.00 94.00 111 ARG A O 1
ATOM 822 N N . SER A 1 112 ? -8.376 2.765 8.199 1.00 91.00 112 SER A N 1
ATOM 823 C CA . SER A 1 112 ? -8.902 4.046 8.683 1.00 91.00 112 SER A CA 1
ATOM 824 C C . SER A 1 112 ? -8.315 4.383 10.061 1.00 91.00 112 SER A C 1
ATOM 826 O O . SER A 1 112 ? -8.026 3.486 10.854 1.00 91.00 112 SER A O 1
ATOM 828 N N . ALA A 1 113 ? -8.204 5.672 10.389 1.00 86.31 113 ALA A N 1
ATOM 829 C CA . ALA A 1 113 ? -7.728 6.111 11.705 1.00 86.31 113 ALA A CA 1
ATOM 830 C C . ALA A 1 113 ? -8.677 5.741 12.868 1.00 86.31 113 ALA A C 1
ATOM 832 O O . ALA A 1 113 ? -8.302 5.844 14.032 1.00 86.31 113 ALA A O 1
ATOM 833 N N . LEU A 1 114 ? -9.908 5.315 12.563 1.00 85.56 114 LEU A N 1
ATOM 834 C CA . LEU A 1 114 ? -10.833 4.709 13.521 1.00 85.56 114 LEU A CA 1
ATOM 835 C C . LEU A 1 114 ? -10.526 3.216 13.723 1.00 85.56 114 LEU A C 1
ATOM 837 O O . LEU A 1 114 ? -10.540 2.735 14.850 1.00 85.56 114 LEU A O 1
ATOM 841 N N . THR A 1 115 ? -10.198 2.489 12.650 1.00 88.62 115 THR A N 1
ATOM 842 C CA . THR A 1 115 ? -9.812 1.069 12.709 1.00 88.62 115 THR A CA 1
ATOM 843 C C . THR A 1 115 ? -8.572 0.862 13.578 1.00 88.62 115 THR A C 1
ATOM 845 O O . THR A 1 115 ? -8.542 -0.085 14.355 1.00 88.62 115 THR A O 1
ATOM 848 N N . VAL A 1 116 ? -7.581 1.758 13.479 1.00 87.88 116 VAL A N 1
ATOM 849 C CA . VAL A 1 116 ? -6.360 1.716 14.304 1.00 87.88 116 VAL A CA 1
ATOM 850 C C . VAL A 1 116 ? -6.693 1.923 15.788 1.00 87.88 116 VAL A C 1
ATOM 852 O O . VAL A 1 116 ? -6.350 1.072 16.603 1.00 87.88 116 VAL A O 1
ATOM 855 N N . LEU A 1 117 ? -7.452 2.973 16.132 1.00 86.94 117 LEU A N 1
ATOM 856 C CA . LEU A 1 117 ? -7.885 3.223 17.515 1.00 86.94 117 LEU A CA 1
ATOM 857 C C . LEU A 1 117 ? -8.719 2.070 18.100 1.00 86.94 117 LEU A C 1
ATOM 859 O O . LEU A 1 117 ? -8.569 1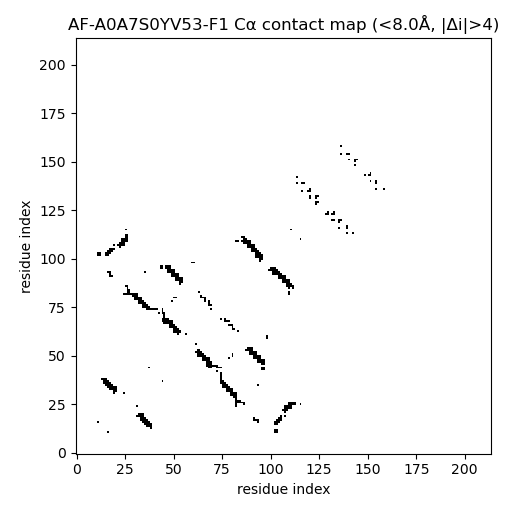.733 19.268 1.00 86.94 117 LEU A O 1
ATOM 863 N N . LEU A 1 118 ? -9.594 1.440 17.310 1.00 85.31 118 LEU A N 1
ATOM 864 C CA . LEU A 1 118 ? -10.401 0.302 17.773 1.00 85.31 118 LEU A CA 1
ATOM 865 C C . LEU A 1 118 ? -9.569 -0.963 18.033 1.00 85.31 118 LEU A C 1
ATOM 867 O O . LEU A 1 118 ? -9.994 -1.815 18.811 1.00 85.31 118 LEU A O 1
ATOM 871 N N . ASP A 1 119 ? -8.408 -1.108 17.396 1.00 87.00 119 ASP A N 1
ATOM 872 C CA . ASP A 1 119 ? -7.447 -2.174 17.695 1.00 87.00 119 ASP A CA 1
ATOM 873 C C . ASP A 1 119 ? -6.667 -1.856 18.983 1.00 87.00 119 ASP A C 1
ATOM 875 O O . ASP A 1 119 ? -6.522 -2.692 19.877 1.00 87.00 119 ASP A O 1
ATOM 879 N N . GLU A 1 120 ? -6.278 -0.592 19.139 1.00 86.44 120 GLU A N 1
ATOM 880 C CA . GLU A 1 120 ? -5.601 -0.066 20.321 1.00 86.44 120 GLU A CA 1
ATOM 881 C C . GLU A 1 120 ? -6.468 -0.152 21.594 1.00 86.44 120 GLU A C 1
ATOM 883 O O . GLU A 1 120 ? -5.978 -0.572 22.645 1.00 86.44 120 GLU A O 1
ATOM 888 N N . VAL A 1 121 ? -7.772 0.143 21.501 1.00 86.44 121 VAL A N 1
ATOM 889 C CA . VAL A 1 121 ? -8.760 -0.054 22.583 1.00 86.44 121 VAL A CA 1
ATOM 890 C C . VAL A 1 121 ? -8.806 -1.519 23.028 1.00 86.44 121 VAL A C 1
ATOM 892 O O . VAL A 1 121 ? -8.793 -1.797 24.229 1.00 86.44 121 VAL A O 1
ATOM 895 N N . LYS A 1 122 ? -8.813 -2.475 22.086 1.00 79.88 122 LYS A N 1
ATOM 896 C CA . LYS A 1 122 ? -8.795 -3.914 22.410 1.00 79.88 122 LYS A CA 1
ATOM 897 C C . LYS A 1 122 ? -7.493 -4.310 23.103 1.00 79.88 122 LYS A C 1
ATOM 899 O O . LYS A 1 122 ? -7.541 -5.046 24.084 1.00 79.88 122 LYS A O 1
ATOM 904 N N . SER A 1 123 ? -6.353 -3.793 22.641 1.00 86.06 123 SER A N 1
ATOM 905 C CA . SER A 1 123 ? -5.037 -4.030 23.252 1.00 86.06 123 SER A CA 1
ATOM 906 C C . SER A 1 123 ? -4.959 -3.528 24.701 1.00 86.06 123 SER A C 1
ATOM 908 O O . SER A 1 123 ? -4.516 -4.264 25.583 1.00 86.06 123 SER A O 1
ATOM 910 N N . HIS A 1 124 ? -5.437 -2.312 24.985 1.00 81.44 124 HIS A N 1
ATOM 911 C CA . HIS A 1 124 ? -5.501 -1.788 26.357 1.00 81.44 124 HIS A CA 1
ATOM 912 C C . HIS A 1 124 ? -6.504 -2.570 27.222 1.00 81.44 124 HIS A C 1
ATOM 914 O O . HIS A 1 124 ? -6.210 -2.896 28.373 1.00 81.44 124 HIS A O 1
ATOM 920 N N . SER A 1 125 ? -7.653 -2.965 26.659 1.00 76.50 125 SER A N 1
ATOM 921 C CA . SER A 1 125 ? -8.641 -3.796 27.357 1.00 76.50 125 SER A CA 1
ATOM 922 C C . SER A 1 125 ? -8.095 -5.185 27.708 1.00 76.50 125 SER A C 1
ATOM 924 O O . SER A 1 125 ? -8.352 -5.673 28.806 1.00 76.50 125 SER A O 1
ATOM 926 N N . ALA A 1 126 ? -7.323 -5.814 26.816 1.00 78.88 126 ALA A N 1
ATOM 927 C CA . ALA A 1 126 ? -6.679 -7.107 27.056 1.00 78.88 126 ALA A CA 1
ATOM 928 C C . ALA A 1 126 ? -5.589 -7.037 28.141 1.00 78.88 126 ALA A C 1
ATOM 930 O O . ALA A 1 126 ? -5.393 -8.003 28.874 1.00 78.88 126 ALA A O 1
ATOM 931 N N . ARG A 1 127 ? -4.923 -5.882 28.287 1.00 87.19 127 ARG A N 1
ATOM 932 C CA . ARG A 1 127 ? -3.970 -5.596 29.377 1.00 87.19 127 ARG A CA 1
ATOM 933 C C . ARG A 1 127 ? -4.640 -5.169 30.693 1.00 87.19 127 ARG A C 1
ATOM 935 O O . ARG A 1 127 ? -3.969 -5.066 31.714 1.00 87.19 127 ARG A O 1
ATOM 942 N N . GLY A 1 128 ? -5.958 -4.947 30.699 1.00 83.50 128 GLY A N 1
ATOM 943 C CA . GLY A 1 128 ? -6.709 -4.483 31.873 1.00 83.50 128 GLY A CA 1
ATOM 944 C C . GLY A 1 128 ? -6.514 -2.996 32.203 1.00 83.50 128 GLY A C 1
ATOM 945 O O . GLY A 1 128 ? -6.896 -2.551 33.287 1.00 83.50 128 GLY A O 1
ATOM 946 N N . GLU A 1 129 ? -5.944 -2.220 31.280 1.00 84.56 129 GLU A N 1
ATOM 947 C CA . GLU A 1 129 ? -5.565 -0.813 31.456 1.00 84.56 129 GLU A CA 1
ATOM 948 C C . GLU A 1 129 ? -6.779 0.111 31.279 1.00 84.56 129 GLU A C 1
ATOM 950 O O . GLU A 1 129 ? -6.931 0.822 30.285 1.00 84.56 129 GLU A O 1
ATOM 955 N N . SER A 1 130 ? -7.686 0.083 32.260 1.00 76.25 130 SER A N 1
ATOM 956 C CA . SER A 1 130 ? -9.012 0.710 32.175 1.00 76.25 130 SER A CA 1
ATOM 957 C C . SER A 1 130 ? -9.022 2.227 31.960 1.00 76.25 130 SER A C 1
ATOM 959 O O . SER A 1 130 ? -10.070 2.763 31.620 1.00 76.25 130 SER A O 1
ATOM 961 N N . GLU A 1 131 ? -7.906 2.920 32.186 1.00 77.44 131 GLU A N 1
ATOM 962 C CA . GLU A 1 131 ? -7.794 4.374 32.013 1.00 77.44 131 GLU A CA 1
ATOM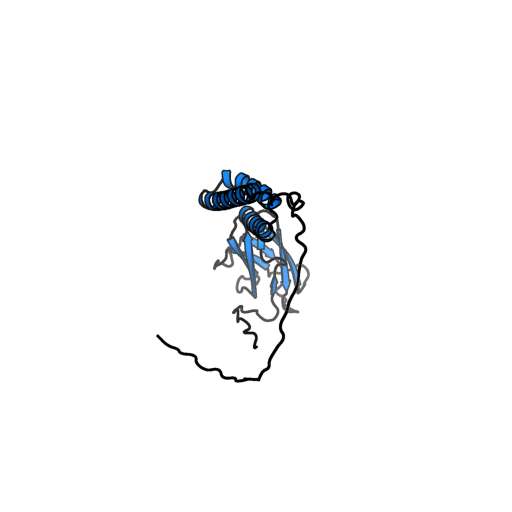 963 C C . GLU A 1 131 ? -7.527 4.742 30.544 1.00 77.44 131 GLU A C 1
ATOM 965 O O . GLU A 1 131 ? -8.331 5.452 29.942 1.00 77.44 131 GLU A O 1
ATOM 970 N N . GLY A 1 132 ? -6.517 4.128 29.910 1.00 77.00 132 GLY A N 1
ATOM 971 C CA . GLY A 1 132 ? -6.261 4.286 28.470 1.00 77.00 132 GLY A CA 1
ATOM 972 C C . GLY A 1 132 ? -7.422 3.800 27.591 1.00 77.00 132 GLY A C 1
ATOM 973 O O . GLY A 1 132 ? -7.715 4.399 26.558 1.00 77.00 132 GLY A O 1
ATOM 974 N N . VAL A 1 133 ? -8.169 2.775 28.029 1.00 76.69 133 VAL A N 1
ATOM 975 C CA . VAL A 1 133 ? -9.419 2.362 27.359 1.00 76.69 133 VAL A CA 1
ATOM 976 C C . VAL A 1 133 ? -10.455 3.498 27.325 1.00 76.69 133 VAL A C 1
ATOM 978 O O . VAL A 1 133 ? -11.157 3.631 26.324 1.00 76.69 133 VAL A O 1
ATOM 981 N N . VAL A 1 134 ? -10.566 4.322 28.374 1.00 77.19 134 VAL A N 1
ATOM 982 C CA . VAL A 1 134 ? -11.530 5.439 28.415 1.00 77.19 134 VAL A CA 1
ATOM 983 C C . VAL A 1 134 ? -11.095 6.574 27.490 1.00 77.19 134 VAL A C 1
ATOM 985 O O . VAL A 1 134 ? -11.898 7.003 26.666 1.00 77.19 134 VAL A O 1
ATOM 988 N N . GLU A 1 135 ? -9.836 7.012 27.559 1.00 80.19 135 GLU A N 1
ATOM 989 C CA . GLU A 1 135 ? -9.304 8.102 26.721 1.00 80.19 135 GLU A CA 1
ATOM 990 C C . GLU A 1 135 ? -9.409 7.783 25.216 1.00 80.19 135 GLU A C 1
ATOM 992 O O . GLU A 1 135 ? -9.852 8.607 24.403 1.00 80.19 135 GLU A O 1
ATOM 997 N N . LEU A 1 136 ? -9.084 6.543 24.839 1.00 80.38 136 LEU A N 1
ATOM 998 C CA . LEU A 1 136 ? -9.224 6.069 23.465 1.00 80.38 136 LEU A CA 1
ATOM 999 C C . LEU A 1 136 ? -10.697 5.947 23.044 1.00 80.38 136 LEU A C 1
ATOM 1001 O O . LEU A 1 136 ? -11.026 6.306 21.913 1.00 80.38 136 LEU A O 1
ATOM 1005 N N . LEU A 1 137 ? -11.603 5.503 23.927 1.00 78.88 137 LEU A N 1
ATOM 1006 C CA . LEU A 1 137 ? -13.043 5.468 23.636 1.00 78.88 137 LEU A CA 1
ATOM 1007 C C . LEU A 1 137 ? -13.641 6.872 23.473 1.00 78.88 137 LEU A C 1
ATOM 1009 O O . LEU A 1 137 ? -14.460 7.069 22.575 1.00 78.88 137 LEU A O 1
ATOM 1013 N N . GLU A 1 138 ? -13.226 7.861 24.265 1.00 78.94 138 GLU A N 1
ATOM 1014 C CA . GLU A 1 138 ? -13.647 9.256 24.080 1.00 78.94 138 GLU A CA 1
ATOM 1015 C C . GLU A 1 138 ? -13.136 9.815 22.744 1.00 78.94 138 GLU A C 1
ATOM 1017 O O . GLU A 1 138 ? -13.912 10.390 21.977 1.00 78.94 138 GLU A O 1
ATOM 1022 N N . THR A 1 139 ? -11.879 9.539 22.387 1.00 78.94 139 THR A N 1
ATOM 1023 C CA . THR A 1 139 ? -11.297 9.903 21.082 1.00 78.94 139 THR A CA 1
ATOM 1024 C C . THR A 1 139 ? -12.035 9.239 19.909 1.00 78.94 139 THR A C 1
ATOM 1026 O O . THR A 1 139 ? -12.320 9.885 18.895 1.00 78.94 139 THR A O 1
ATOM 1029 N N . VAL A 1 140 ? -12.398 7.960 20.043 1.00 79.88 140 VAL A N 1
ATOM 1030 C CA . VAL A 1 140 ? -13.222 7.211 19.079 1.00 79.88 140 VAL A CA 1
ATOM 1031 C C . VAL A 1 140 ? -14.616 7.828 18.949 1.00 79.88 140 VAL A C 1
ATOM 1033 O O . VAL A 1 140 ? -15.078 8.050 17.831 1.00 79.88 140 VAL A O 1
ATOM 1036 N N . MET A 1 141 ? -15.272 8.163 20.062 1.00 74.44 141 MET A N 1
ATOM 1037 C CA . MET A 1 141 ? -16.610 8.763 20.075 1.00 74.44 141 MET A CA 1
ATOM 1038 C C . MET A 1 141 ? -16.620 10.168 19.461 1.00 74.44 141 MET A C 1
ATOM 1040 O O . MET A 1 141 ? -17.524 10.479 18.684 1.00 74.44 141 MET A O 1
ATOM 1044 N N . LEU A 1 142 ? -15.598 10.989 19.726 1.00 75.69 142 LEU A N 1
ATOM 1045 C CA . LEU A 1 142 ? -15.418 12.302 19.096 1.00 75.69 142 LEU A CA 1
ATOM 1046 C C . LEU A 1 142 ? -15.261 12.196 17.571 1.00 75.69 142 LEU A C 1
ATOM 1048 O O . LEU A 1 142 ? -15.835 13.008 16.847 1.00 75.69 142 LEU A O 1
ATOM 1052 N N . ARG A 1 143 ? -14.544 11.178 17.070 1.00 70.69 143 ARG A N 1
ATOM 1053 C CA . ARG A 1 143 ? -14.404 10.913 15.624 1.00 70.69 143 ARG A CA 1
ATOM 1054 C C . ARG A 1 143 ? -15.670 10.315 14.998 1.00 70.69 143 ARG A C 1
ATOM 1056 O O . ARG A 1 143 ? -16.002 10.656 13.866 1.00 70.69 143 ARG A O 1
ATOM 1063 N N . LEU A 1 144 ? -16.387 9.446 15.713 1.00 67.81 144 LEU A N 1
ATOM 1064 C CA . LEU A 1 144 ? -17.597 8.777 15.214 1.00 67.81 144 LEU A CA 1
ATOM 1065 C C . LEU A 1 144 ? -18.806 9.704 15.088 1.00 67.81 144 LEU A C 1
ATOM 1067 O O . LEU A 1 144 ? -19.611 9.517 14.178 1.00 67.81 144 LEU A O 1
ATOM 1071 N N . LYS A 1 145 ? -18.902 10.732 15.942 1.00 64.31 145 LYS A N 1
ATOM 1072 C CA . LYS A 1 145 ? -20.013 11.703 15.982 1.00 64.31 145 LYS A CA 1
ATOM 1073 C C . LYS A 1 145 ? -20.198 12.524 14.690 1.00 64.31 145 LYS A C 1
ATOM 1075 O O . LYS A 1 145 ? -21.114 13.337 14.624 1.00 64.31 145 LYS A O 1
ATOM 1080 N N . GLY A 1 146 ? -19.340 12.324 13.686 1.00 58.03 146 GLY A N 1
ATOM 1081 C CA . GLY A 1 146 ? -19.445 12.939 12.365 1.00 58.03 146 GLY A CA 1
ATOM 1082 C C . GLY A 1 146 ? -19.725 12.004 11.179 1.00 58.03 146 GLY A C 1
ATOM 1083 O O . GLY A 1 146 ? -19.889 12.558 10.100 1.00 58.03 146 GLY A O 1
ATOM 1084 N N . ASN A 1 147 ? -19.747 10.660 11.310 1.00 55.75 147 ASN A N 1
ATOM 1085 C CA . ASN A 1 147 ? -19.753 9.781 10.114 1.00 55.75 147 ASN A CA 1
ATOM 1086 C C . ASN A 1 147 ? -20.572 8.462 10.121 1.00 55.75 147 ASN A C 1
ATOM 1088 O O . ASN A 1 147 ? -21.095 8.150 9.058 1.00 55.75 147 ASN A O 1
ATOM 1092 N N . ASP A 1 148 ? -20.678 7.657 11.197 1.00 56.22 148 ASP A N 1
ATOM 1093 C CA . ASP A 1 148 ? -21.208 6.270 11.052 1.00 56.22 148 ASP A CA 1
ATOM 1094 C C . ASP A 1 148 ? -21.907 5.650 12.291 1.00 56.22 148 ASP A C 1
ATOM 1096 O O . ASP A 1 148 ? -21.283 5.397 13.327 1.00 56.22 148 ASP A O 1
ATOM 1100 N N . ASP A 1 149 ? -23.189 5.280 12.152 1.00 55.66 149 ASP A N 1
ATOM 1101 C CA . ASP A 1 149 ? -24.033 4.709 13.226 1.00 55.66 149 ASP A CA 1
ATOM 1102 C C . ASP A 1 149 ? -23.710 3.250 13.603 1.00 55.66 149 ASP A C 1
ATOM 1104 O O . ASP A 1 149 ? -23.935 2.812 14.737 1.00 55.66 149 ASP A O 1
ATOM 1108 N N . ALA A 1 150 ? -23.222 2.443 12.655 1.00 57.03 150 ALA A N 1
ATOM 1109 C CA . ALA A 1 150 ? -22.979 1.018 12.901 1.00 57.03 150 ALA A CA 1
ATOM 1110 C C . ALA A 1 150 ? -21.819 0.806 13.888 1.00 57.03 150 ALA A C 1
ATOM 1112 O O . ALA A 1 150 ? -21.938 0.033 14.838 1.00 57.03 150 ALA A O 1
ATOM 1113 N N . LEU A 1 151 ? -20.729 1.552 13.697 1.00 56.84 151 LEU A N 1
ATOM 1114 C CA . LEU A 1 151 ? -19.550 1.523 14.562 1.00 56.84 151 LEU A CA 1
ATOM 1115 C C . LEU A 1 151 ? -19.802 2.253 15.893 1.00 56.84 151 LEU A C 1
ATOM 1117 O O . LEU A 1 151 ? -19.268 1.843 16.924 1.00 56.84 151 LEU A O 1
ATOM 1121 N N . HIS A 1 152 ? -20.680 3.265 15.901 1.00 58.59 152 HIS A N 1
ATOM 1122 C CA . HIS A 1 152 ? -21.133 3.933 17.123 1.00 58.59 152 HIS A CA 1
ATOM 1123 C C . HIS A 1 152 ? -21.806 2.970 18.114 1.00 58.59 152 HIS A C 1
ATOM 1125 O O . HIS A 1 152 ? -21.509 3.022 19.307 1.00 58.59 152 HIS A O 1
ATOM 1131 N N . ARG A 1 153 ? -22.651 2.041 17.639 1.00 64.69 153 ARG A N 1
ATOM 1132 C CA . ARG A 1 153 ? -23.321 1.058 18.514 1.00 64.69 153 ARG A CA 1
ATOM 1133 C C . ARG A 1 153 ? -22.340 0.121 19.223 1.00 64.69 153 ARG A C 1
ATOM 1135 O O . ARG A 1 153 ? -22.413 0.011 20.443 1.00 64.69 153 ARG A O 1
ATOM 1142 N N . GLY A 1 154 ? -21.384 -0.466 18.500 1.00 67.88 154 GLY A N 1
ATOM 1143 C CA . GLY A 1 154 ? -20.376 -1.349 19.105 1.00 67.88 154 GLY A CA 1
ATOM 1144 C C . GLY A 1 154 ? -19.485 -0.634 20.131 1.00 67.88 154 GLY A C 1
ATOM 1145 O O . GLY A 1 154 ? -19.218 -1.175 21.202 1.00 67.88 154 GLY A O 1
ATOM 1146 N N . ALA A 1 155 ? -19.095 0.618 19.860 1.00 60.34 155 ALA A N 1
ATOM 1147 C CA . ALA A 1 155 ? -18.355 1.439 20.822 1.00 60.34 155 ALA A CA 1
ATOM 1148 C C . ALA A 1 155 ? -19.185 1.758 22.084 1.00 60.34 155 ALA A C 1
ATOM 1150 O O . ALA A 1 155 ? -18.669 1.695 23.203 1.00 60.34 155 ALA A O 1
ATOM 1151 N N . LEU A 1 156 ? -20.481 2.052 21.922 1.00 63.00 156 LEU A N 1
ATOM 1152 C CA . LEU A 1 156 ? -21.404 2.322 23.028 1.00 63.00 156 LEU A CA 1
ATOM 1153 C C . LEU A 1 156 ? -21.634 1.084 23.913 1.00 63.00 156 LEU A C 1
ATOM 1155 O O . LEU A 1 156 ? -21.736 1.210 25.133 1.00 63.00 156 LEU A O 1
ATOM 1159 N N . GLU A 1 157 ? -21.703 -0.108 23.319 1.00 72.88 157 GLU A N 1
ATOM 1160 C CA . GLU A 1 157 ? -21.818 -1.382 24.039 1.00 72.88 157 GLU A CA 1
ATOM 1161 C C . GLU A 1 157 ? -20.551 -1.685 24.849 1.00 72.88 157 GLU A C 1
ATOM 1163 O O . GLU A 1 157 ? -20.650 -1.941 26.050 1.00 72.88 157 GLU A O 1
ATOM 1168 N N . SER A 1 158 ? -19.361 -1.532 24.253 1.00 67.44 158 SER A N 1
ATOM 1169 C CA . SER A 1 158 ? -18.083 -1.658 24.972 1.00 67.44 158 SER A CA 1
ATOM 1170 C C . SER A 1 158 ? -17.961 -0.665 26.137 1.00 67.44 158 SER A C 1
ATOM 1172 O O . SER A 1 158 ? -17.532 -1.040 27.229 1.00 67.44 158 SER A O 1
ATOM 1174 N N . TRP A 1 159 ? -18.390 0.589 25.950 1.00 66.56 159 TRP A N 1
ATOM 1175 C CA . TRP A 1 159 ? -18.417 1.590 27.023 1.00 66.56 159 TRP A CA 1
ATOM 1176 C C . TRP A 1 159 ? -19.393 1.208 28.148 1.00 66.56 159 TRP A C 1
ATOM 1178 O O . TRP A 1 159 ? -19.048 1.317 29.325 1.00 66.56 159 TRP A O 1
ATOM 1188 N N . ARG A 1 160 ? -20.590 0.703 27.816 1.00 71.12 160 ARG A N 1
ATOM 1189 C CA . ARG A 1 160 ? -21.574 0.227 28.807 1.00 71.12 160 ARG A CA 1
ATOM 1190 C C . ARG A 1 160 ? -21.041 -0.943 29.629 1.00 71.12 160 ARG A C 1
ATOM 1192 O O . ARG A 1 160 ? -21.211 -0.941 30.848 1.00 71.12 160 ARG A O 1
ATOM 1199 N N . GLU A 1 161 ? -20.374 -1.908 29.000 1.00 73.38 161 GLU A N 1
ATOM 1200 C CA . GLU A 1 161 ? -19.772 -3.034 29.719 1.00 73.38 161 GLU A CA 1
ATOM 1201 C C . GLU A 1 161 ? -18.644 -2.568 30.655 1.00 73.38 161 GLU A C 1
ATOM 1203 O O . GLU A 1 161 ? -18.569 -3.003 31.806 1.00 73.38 161 GLU A O 1
ATOM 1208 N N . LEU A 1 162 ? -17.814 -1.615 30.216 1.00 68.88 162 LEU A N 1
ATOM 1209 C CA . LEU A 1 162 ? -16.763 -1.020 31.043 1.00 68.88 162 LEU A CA 1
ATOM 1210 C C . LEU A 1 162 ? -17.336 -0.287 32.269 1.00 68.88 162 LEU A C 1
ATOM 1212 O O . LEU A 1 162 ? -16.830 -0.460 33.380 1.00 68.88 162 LEU A O 1
ATOM 1216 N N . GLN A 1 163 ? -18.423 0.477 32.102 1.00 69.06 163 GLN A N 1
ATOM 1217 C CA . GLN A 1 163 ? -19.123 1.124 33.219 1.00 69.06 163 GLN A CA 1
ATOM 1218 C C . GLN A 1 163 ? -19.740 0.097 34.180 1.00 69.06 163 GLN A C 1
ATOM 1220 O O . GLN A 1 163 ? -19.604 0.244 35.394 1.00 69.06 163 GLN A O 1
ATOM 1225 N N . ALA A 1 164 ? -20.346 -0.980 33.670 1.00 71.88 164 ALA A N 1
ATOM 1226 C CA . ALA A 1 164 ? -20.880 -2.063 34.498 1.00 71.88 164 ALA A CA 1
ATOM 1227 C C . ALA A 1 164 ? -19.776 -2.781 35.300 1.00 71.88 164 ALA A C 1
ATOM 1229 O O . ALA A 1 164 ? -19.932 -3.018 36.500 1.00 71.88 164 ALA A O 1
ATOM 1230 N N . ARG A 1 165 ? -18.619 -3.054 34.679 1.00 73.31 165 ARG A N 1
ATOM 1231 C CA . ARG A 1 165 ? -17.427 -3.602 35.353 1.00 73.31 165 ARG A CA 1
ATOM 1232 C C . ARG A 1 165 ? -16.888 -2.649 36.427 1.00 73.31 165 ARG A C 1
ATOM 1234 O O . ARG A 1 165 ? -16.559 -3.105 37.521 1.00 73.31 165 ARG A O 1
ATOM 1241 N N . ARG A 1 166 ? -16.844 -1.335 36.163 1.00 69.75 166 ARG A N 1
ATOM 1242 C CA . ARG A 1 166 ? -16.438 -0.310 37.145 1.00 69.75 166 ARG A CA 1
ATOM 1243 C C . ARG A 1 166 ? -17.405 -0.241 38.328 1.00 69.75 166 ARG A C 1
ATOM 1245 O O . ARG A 1 166 ? -16.947 -0.229 39.467 1.00 69.75 166 ARG A O 1
ATOM 1252 N N . ALA A 1 167 ? -18.713 -0.245 38.071 1.00 69.31 167 ALA A N 1
ATOM 1253 C CA . ALA A 1 167 ? -19.742 -0.262 39.108 1.00 69.31 167 ALA A CA 1
ATOM 1254 C C . ALA A 1 167 ? -19.650 -1.530 39.972 1.00 69.31 167 ALA A C 1
ATOM 1256 O O . ALA A 1 167 ? -19.622 -1.429 41.193 1.00 69.31 167 ALA A O 1
ATOM 1257 N N . SER A 1 168 ? -19.499 -2.706 39.353 1.00 72.31 168 SER A N 1
ATOM 1258 C CA . SER A 1 168 ? -19.311 -3.982 40.057 1.00 72.31 168 SER A CA 1
ATOM 1259 C C . SER A 1 168 ? -18.049 -3.987 40.935 1.00 72.31 168 SER A C 1
ATOM 1261 O O . SER A 1 168 ? -18.112 -4.345 42.109 1.00 72.31 168 SER A O 1
ATOM 1263 N N . LYS A 1 169 ? -16.913 -3.485 40.425 1.00 71.88 169 LYS A N 1
ATOM 1264 C CA . LYS A 1 169 ? -15.662 -3.381 41.199 1.00 71.88 169 LYS A CA 1
ATOM 1265 C C . LYS A 1 169 ? -15.747 -2.370 42.352 1.00 71.88 169 LYS A C 1
ATOM 1267 O O . LYS A 1 169 ? -15.104 -2.582 43.373 1.00 71.88 169 LYS A O 1
ATOM 1272 N N . ALA A 1 170 ? -16.528 -1.298 42.207 1.00 66.69 170 ALA A N 1
ATOM 1273 C CA . ALA A 1 170 ? -16.778 -0.321 43.272 1.00 66.69 170 ALA A CA 1
ATOM 1274 C C . ALA A 1 170 ? -17.827 -0.792 44.301 1.00 66.69 170 ALA A C 1
ATOM 1276 O O . ALA A 1 170 ? -17.797 -0.348 45.444 1.00 66.69 170 ALA A O 1
ATOM 1277 N N . ALA A 1 171 ? -18.738 -1.685 43.901 1.00 62.72 171 ALA A N 1
ATOM 1278 C CA . ALA A 1 171 ? -19.759 -2.289 44.757 1.00 62.72 171 ALA A CA 1
ATOM 1279 C C . ALA A 1 171 ? -19.291 -3.576 45.464 1.00 62.72 171 ALA A C 1
ATOM 1281 O O . ALA A 1 171 ? -20.032 -4.124 46.280 1.00 62.72 171 ALA A O 1
ATOM 1282 N N . ALA A 1 172 ? -18.079 -4.061 45.175 1.00 56.31 172 ALA A N 1
ATOM 1283 C CA . ALA A 1 172 ? -17.463 -5.145 45.926 1.00 56.31 172 ALA A CA 1
ATOM 1284 C C . ALA A 1 172 ? -17.307 -4.713 47.399 1.00 56.31 172 ALA A C 1
ATOM 1286 O O . ALA A 1 172 ? -16.606 -3.731 47.665 1.00 56.31 172 ALA A O 1
ATOM 1287 N N . PRO A 1 173 ? -17.955 -5.392 48.366 1.00 58.78 173 PRO A N 1
ATOM 1288 C CA . PRO A 1 173 ? -17.861 -4.998 49.762 1.00 58.78 173 PRO A CA 1
ATOM 1289 C C . PRO A 1 173 ? -16.414 -5.132 50.238 1.00 58.78 173 PRO A C 1
ATOM 1291 O O . PRO A 1 173 ? -15.734 -6.112 49.919 1.00 58.78 173 PRO A O 1
ATOM 1294 N N . PHE A 1 174 ? -15.952 -4.165 51.034 1.00 48.62 174 PHE A N 1
ATOM 1295 C CA . PHE A 1 174 ? -14.703 -4.328 51.774 1.00 48.62 174 PHE A CA 1
ATOM 1296 C C . PHE A 1 174 ? -14.776 -5.638 52.578 1.00 48.62 174 PHE A C 1
ATOM 1298 O O . PHE A 1 174 ? -15.795 -5.870 53.239 1.00 48.62 174 PHE A O 1
ATOM 1305 N N . PRO A 1 175 ? -13.729 -6.487 52.559 1.00 58.34 175 PRO A N 1
ATOM 1306 C CA . PRO A 1 175 ? -13.687 -7.635 53.451 1.00 58.34 175 PRO A CA 1
ATOM 1307 C C . PRO A 1 175 ? -13.811 -7.129 54.898 1.00 58.34 175 PRO A C 1
ATOM 1309 O O . PRO A 1 175 ? -13.207 -6.098 55.223 1.00 58.34 175 PRO A O 1
ATOM 1312 N N . PRO A 1 176 ? -14.601 -7.799 55.759 1.00 57.06 176 PRO A N 1
ATOM 1313 C CA . PRO A 1 176 ? -14.828 -7.338 57.122 1.00 57.06 176 PRO A CA 1
ATOM 1314 C C . PRO A 1 176 ? -13.489 -7.151 57.838 1.00 57.06 176 PRO A C 1
ATOM 1316 O O . PRO A 1 176 ? -12.603 -8.007 57.779 1.00 57.06 176 PRO A O 1
ATOM 1319 N N . ARG A 1 177 ? -13.329 -5.981 58.463 1.00 49.19 177 ARG A N 1
ATOM 1320 C CA . ARG A 1 177 ? -12.067 -5.549 59.069 1.00 49.19 177 ARG A CA 1
ATOM 1321 C C . ARG A 1 177 ? -11.687 -6.545 60.165 1.00 49.19 177 ARG A C 1
ATOM 1323 O O . ARG A 1 177 ? -12.504 -6.857 61.026 1.00 49.19 177 ARG A O 1
ATOM 1330 N N . LEU A 1 178 ? -10.460 -7.065 60.107 1.00 53.47 178 LEU A N 1
ATOM 1331 C CA . LEU A 1 178 ? -10.013 -8.253 60.854 1.00 53.47 178 LEU A CA 1
ATOM 1332 C C . LEU A 1 178 ? -9.680 -7.940 62.333 1.00 53.47 178 LEU A C 1
ATOM 1334 O O . LEU A 1 178 ? -8.661 -8.360 62.874 1.00 53.47 178 LEU A O 1
ATOM 1338 N N . GLU A 1 179 ? -10.532 -7.138 62.970 1.00 54.09 179 GLU A N 1
ATOM 1339 C CA . GLU A 1 179 ? -10.416 -6.656 64.351 1.00 54.09 179 GLU A CA 1
ATOM 1340 C C . GLU A 1 179 ? -11.319 -7.450 65.316 1.00 54.09 179 GLU A C 1
ATOM 1342 O O . GLU A 1 179 ? -11.019 -7.525 66.507 1.00 54.09 179 GLU A O 1
ATOM 1347 N N . ASP A 1 180 ? -12.357 -8.122 64.803 1.00 52.22 180 ASP A N 1
ATOM 1348 C CA . ASP A 1 180 ? -13.362 -8.872 65.579 1.00 52.22 180 ASP A CA 1
ATOM 1349 C C . ASP A 1 180 ? -12.993 -10.362 65.782 1.00 52.22 180 ASP A C 1
ATOM 1351 O O . ASP A 1 180 ? -13.776 -11.289 65.591 1.00 52.22 180 ASP A O 1
ATOM 1355 N N . CYS A 1 181 ? -11.727 -10.611 66.122 1.00 49.91 181 CYS A N 1
ATOM 1356 C CA . CYS A 1 181 ? -11.188 -11.937 66.463 1.00 49.91 181 CYS A CA 1
ATOM 1357 C C . CYS A 1 181 ? -10.402 -11.889 67.782 1.00 49.91 181 CYS A C 1
ATOM 1359 O O . CYS A 1 181 ? -9.361 -12.533 67.930 1.00 49.91 181 CYS A O 1
ATOM 1361 N N . ARG A 1 182 ? -10.866 -11.066 68.734 1.00 55.81 182 ARG A N 1
ATOM 1362 C CA . ARG A 1 182 ? -10.150 -10.788 69.989 1.00 55.81 182 ARG A CA 1
ATOM 1363 C C . ARG A 1 182 ? -10.928 -11.055 71.276 1.00 55.81 182 ARG A C 1
ATOM 1365 O O . ARG A 1 182 ? -10.435 -10.694 72.341 1.00 55.81 182 ARG A O 1
ATOM 1372 N N . ASP A 1 183 ? -12.050 -11.765 71.196 1.00 48.81 183 ASP A N 1
ATOM 1373 C CA . ASP A 1 183 ? -12.611 -12.456 72.356 1.00 48.81 183 ASP A CA 1
ATOM 1374 C C . ASP A 1 183 ? -12.942 -13.920 72.026 1.00 48.81 183 ASP A C 1
ATOM 1376 O O . ASP A 1 183 ? -13.522 -14.241 70.990 1.00 48.81 183 ASP A O 1
ATOM 1380 N N . SER A 1 184 ? -12.466 -14.825 72.878 1.00 48.09 184 SER A N 1
ATOM 1381 C CA . SER A 1 184 ? -12.631 -16.282 72.798 1.00 48.09 184 SER A CA 1
ATOM 1382 C C . SER A 1 184 ? -12.105 -16.881 74.108 1.00 48.09 184 SER A C 1
ATOM 1384 O O . SER A 1 184 ? -10.889 -17.038 74.276 1.00 48.09 184 SER A O 1
ATOM 1386 N N . PRO A 1 185 ? -12.979 -17.170 75.089 1.00 53.97 185 PRO A N 1
ATOM 1387 C CA . PRO A 1 185 ? -12.541 -17.528 76.431 1.00 53.97 185 PRO A CA 1
ATOM 1388 C C . PRO A 1 185 ? -11.883 -18.913 76.479 1.00 53.97 185 PRO A C 1
ATOM 1390 O O . PRO A 1 185 ? -12.399 -19.903 75.962 1.00 53.97 185 PRO A O 1
ATOM 1393 N N . ARG A 1 186 ? -10.738 -18.993 77.168 1.00 53.72 186 ARG A N 1
ATOM 1394 C CA . ARG A 1 186 ? -9.977 -20.237 77.368 1.00 53.72 186 ARG A CA 1
ATOM 1395 C C . ARG A 1 186 ? -10.818 -21.303 78.087 1.00 53.72 186 ARG A C 1
ATOM 1397 O O . ARG A 1 186 ? -11.161 -21.114 79.252 1.00 53.72 186 ARG A O 1
ATOM 1404 N N . ARG A 1 187 ? -11.010 -22.474 77.467 1.00 47.41 187 ARG A N 1
ATOM 1405 C CA . ARG A 1 187 ? -11.382 -23.721 78.165 1.00 47.41 187 ARG A CA 1
ATOM 1406 C C . ARG A 1 187 ? -10.265 -24.766 78.104 1.00 47.41 187 ARG A C 1
ATOM 1408 O O . ARG A 1 187 ? -10.203 -25.592 77.203 1.00 47.41 187 ARG A O 1
ATOM 1415 N N . ARG A 1 188 ? -9.413 -24.697 79.125 1.00 50.94 188 ARG A N 1
ATOM 1416 C CA . ARG A 1 188 ? -8.808 -25.849 79.817 1.00 50.94 188 ARG A CA 1
ATOM 1417 C C . ARG A 1 188 ? -9.896 -26.577 80.632 1.00 50.94 188 ARG A C 1
ATOM 1419 O O . ARG A 1 188 ? -10.842 -25.896 81.026 1.00 50.94 188 ARG A O 1
ATOM 1426 N N . ASP A 1 189 ? -9.876 -27.863 80.992 1.00 45.59 189 ASP A N 1
ATOM 1427 C CA . ASP A 1 189 ? -9.178 -29.107 80.566 1.00 45.59 189 ASP A CA 1
ATOM 1428 C C . ASP A 1 189 ? -10.235 -30.262 80.796 1.00 45.59 189 ASP A C 1
ATOM 1430 O O . ASP A 1 189 ? -11.399 -29.935 81.034 1.00 45.59 189 ASP A O 1
ATOM 1434 N N . SER A 1 190 ? -10.032 -31.595 80.784 1.00 47.72 190 SER A N 1
ATOM 1435 C CA . SER A 1 190 ? -8.844 -32.460 80.653 1.00 47.72 190 SER A CA 1
ATOM 1436 C C . SER A 1 190 ? -9.201 -33.925 80.293 1.00 47.72 190 SER A C 1
ATOM 1438 O O . SER A 1 190 ? -10.049 -34.510 80.958 1.00 47.72 190 SER A O 1
ATOM 1440 N N . ALA A 1 191 ? -8.434 -34.522 79.369 1.00 44.56 191 ALA A N 1
ATOM 1441 C CA . ALA A 1 191 ? -7.840 -35.877 79.455 1.00 44.56 191 ALA A CA 1
ATOM 1442 C C . ALA A 1 191 ? -8.693 -37.184 79.447 1.00 44.56 191 ALA A C 1
ATOM 1444 O O . ALA A 1 191 ? -9.912 -37.172 79.546 1.00 44.56 191 ALA A O 1
ATOM 1445 N N . ALA A 1 192 ? -7.958 -38.314 79.333 1.00 43.22 192 ALA A N 1
ATOM 1446 C CA . ALA A 1 192 ? -8.374 -39.727 79.167 1.00 43.22 192 ALA A CA 1
ATOM 1447 C C . ALA A 1 192 ? -9.116 -40.030 77.836 1.00 43.22 192 ALA A C 1
ATOM 1449 O O . ALA A 1 192 ? -10.260 -39.631 77.674 1.00 43.22 192 ALA A O 1
ATOM 1450 N N . ALA A 1 193 ? -8.556 -40.639 76.777 1.00 45.22 193 ALA A N 1
ATOM 1451 C CA . ALA A 1 193 ? -7.469 -41.616 76.546 1.00 45.22 193 ALA A CA 1
ATOM 1452 C C . ALA A 1 193 ? -7.868 -43.109 76.624 1.00 45.22 193 ALA A C 1
ATOM 1454 O O . ALA A 1 193 ? -8.192 -43.615 77.694 1.00 45.22 193 ALA A O 1
ATOM 1455 N N . SER A 1 194 ? -7.740 -43.800 75.482 1.00 44.31 194 SER A N 1
ATOM 1456 C CA . SER A 1 194 ? -7.476 -45.241 75.318 1.00 44.31 194 SER A CA 1
ATOM 1457 C C . SER A 1 194 ? -6.887 -45.474 73.914 1.00 44.31 194 SER A C 1
ATOM 1459 O O . SER A 1 194 ? -7.163 -44.685 73.011 1.00 44.31 194 SER A O 1
ATOM 1461 N N . ASP A 1 195 ? -6.051 -46.506 73.763 1.00 48.28 195 ASP A N 1
ATOM 1462 C CA . ASP A 1 195 ? -5.099 -46.682 72.643 1.00 48.28 195 ASP A CA 1
ATOM 1463 C C . ASP A 1 195 ? -5.490 -47.907 71.734 1.00 48.28 195 ASP A C 1
ATOM 1465 O O . ASP A 1 195 ? -6.690 -48.193 71.685 1.00 48.28 195 ASP A O 1
ATOM 1469 N N . PRO A 1 196 ? -4.641 -48.601 70.929 1.00 69.75 196 PRO A N 1
ATOM 1470 C CA . PRO A 1 196 ? -4.936 -48.745 69.493 1.00 69.75 196 PRO A CA 1
ATOM 1471 C C . PRO A 1 196 ? -4.939 -50.195 68.932 1.00 69.75 196 PRO A C 1
ATOM 1473 O O . PRO A 1 196 ? -4.693 -51.171 69.637 1.00 69.75 196 PRO A O 1
ATOM 1476 N N . GLY A 1 197 ? -5.157 -50.327 67.614 1.00 36.53 197 GLY A N 1
ATOM 1477 C CA . GLY A 1 197 ? -4.927 -51.539 66.801 1.00 36.53 197 GLY A CA 1
ATOM 1478 C C . GLY A 1 197 ? -5.189 -51.241 65.312 1.00 36.53 197 GLY A C 1
ATOM 1479 O O . GLY A 1 197 ? -6.263 -50.760 64.977 1.00 36.53 197 GLY A O 1
ATOM 1480 N N . ALA A 1 198 ? -4.168 -51.255 64.445 1.00 39.56 198 ALA A N 1
ATOM 1481 C CA . ALA A 1 198 ? -3.720 -52.413 63.647 1.00 39.56 198 ALA A CA 1
ATOM 1482 C C . ALA A 1 198 ? -4.734 -52.801 62.537 1.00 39.56 198 ALA A C 1
ATOM 1484 O O . ALA A 1 198 ? -5.760 -53.397 62.837 1.00 39.56 198 ALA A O 1
ATOM 1485 N N . ALA A 1 199 ? -4.551 -52.325 61.294 1.00 42.28 199 ALA A N 1
ATOM 1486 C CA . ALA A 1 199 ? -3.801 -52.981 60.188 1.00 42.28 199 ALA A CA 1
ATOM 1487 C C . ALA A 1 199 ? -4.787 -53.717 59.225 1.00 42.28 199 ALA A C 1
ATOM 1489 O O . ALA A 1 199 ? -5.939 -53.892 59.607 1.00 42.28 199 ALA A O 1
ATOM 1490 N N . GLU A 1 200 ? -4.520 -54.090 57.963 1.00 43.69 200 GLU A N 1
ATOM 1491 C CA . GLU A 1 200 ? -3.317 -54.116 57.095 1.00 43.69 200 GLU A CA 1
ATOM 1492 C C . GLU A 1 200 ? -3.617 -53.540 55.672 1.00 43.69 200 GLU A C 1
ATOM 1494 O O . GLU A 1 200 ? -4.647 -52.906 55.446 1.00 43.69 200 GLU A O 1
ATOM 1499 N N . ASP A 1 201 ? -2.683 -53.741 54.735 1.00 41.53 201 ASP A N 1
ATOM 1500 C CA . ASP A 1 201 ? -2.626 -53.354 53.315 1.00 41.53 201 ASP A CA 1
ATOM 1501 C C . ASP A 1 201 ? -3.822 -53.704 52.396 1.00 41.53 201 ASP A C 1
ATOM 1503 O O . ASP A 1 201 ? -4.623 -54.602 52.650 1.00 41.53 201 ASP A O 1
ATOM 1507 N N . GLY A 1 202 ? -3.855 -53.055 51.220 1.00 43.06 202 GLY A N 1
ATOM 1508 C CA . GLY A 1 202 ? -4.694 -53.452 50.081 1.00 43.06 202 GLY A CA 1
ATOM 1509 C C . GLY A 1 202 ? -4.456 -52.610 48.820 1.00 43.06 202 GLY A C 1
ATOM 1510 O O . GLY A 1 202 ? -4.957 -51.491 48.726 1.00 43.06 202 GLY A O 1
ATOM 1511 N N . ALA A 1 203 ? -3.719 -53.141 47.834 1.00 44.66 203 ALA A N 1
ATOM 1512 C CA . ALA A 1 203 ? -3.376 -52.443 46.587 1.00 44.66 203 ALA A CA 1
ATOM 1513 C C . ALA A 1 203 ? -3.826 -53.197 45.314 1.00 44.66 203 ALA A C 1
ATOM 1515 O O . ALA A 1 203 ? -3.498 -54.368 45.140 1.00 44.66 203 ALA A O 1
ATOM 1516 N N . ALA A 1 204 ? -4.535 -52.491 44.423 1.00 44.84 204 ALA A N 1
ATOM 1517 C CA . ALA A 1 204 ? -4.781 -52.749 42.989 1.00 44.84 204 ALA A CA 1
ATOM 1518 C C . ALA A 1 204 ? -5.428 -51.457 42.419 1.00 44.84 204 ALA A C 1
ATOM 1520 O O . ALA A 1 204 ? -6.174 -50.808 43.149 1.00 44.84 204 ALA A O 1
ATOM 1521 N N . GLU A 1 205 ? -5.143 -50.888 41.241 1.00 40.03 205 GLU A N 1
ATOM 1522 C CA . GLU A 1 205 ? -4.794 -51.372 39.885 1.00 40.03 205 GLU A CA 1
ATOM 1523 C C . GLU A 1 205 ? -6.017 -51.679 38.977 1.00 40.03 205 GLU A C 1
ATOM 1525 O O . GLU A 1 205 ? -7.038 -52.171 39.446 1.00 40.03 205 GLU A O 1
ATOM 1530 N N . ALA A 1 206 ? -5.875 -51.363 37.675 1.00 44.56 206 ALA A N 1
ATOM 1531 C CA . ALA A 1 206 ? -6.858 -51.339 36.569 1.00 44.56 206 ALA A CA 1
ATOM 1532 C C . ALA A 1 206 ? -7.953 -50.238 36.671 1.00 44.56 206 ALA A C 1
ATOM 1534 O O . ALA A 1 206 ? -8.542 -50.045 37.726 1.00 44.56 206 ALA A O 1
ATOM 1535 N N . ALA A 1 207 ? -8.267 -49.376 35.686 1.00 43.44 207 ALA A N 1
ATOM 1536 C CA . ALA A 1 207 ? -8.133 -49.309 34.212 1.00 43.44 207 ALA A CA 1
ATOM 1537 C C . ALA A 1 207 ? -9.284 -49.939 33.389 1.00 43.44 207 ALA A C 1
ATOM 1539 O O . ALA A 1 207 ? -9.619 -51.103 33.577 1.00 43.44 207 ALA A O 1
ATOM 1540 N N . GLY A 1 208 ? -9.822 -49.189 32.406 1.00 39.44 208 GLY A N 1
ATOM 1541 C CA . GLY A 1 208 ? -10.685 -49.720 31.331 1.00 39.44 208 GLY A CA 1
ATOM 1542 C C . GLY A 1 208 ? -11.756 -48.761 30.766 1.00 39.44 208 GLY A C 1
ATOM 1543 O O . GLY A 1 208 ? -12.463 -48.139 31.544 1.00 39.44 208 GLY A O 1
ATOM 1544 N N . ALA A 1 209 ? -11.886 -48.733 29.424 1.00 48.03 209 ALA A N 1
ATOM 1545 C CA . ALA A 1 209 ? -12.988 -48.211 28.571 1.00 48.03 209 ALA A CA 1
ATOM 1546 C C . ALA A 1 209 ? -13.474 -46.743 28.765 1.00 48.03 209 ALA A C 1
ATOM 1548 O O . ALA A 1 209 ? -13.723 -46.291 29.871 1.00 48.03 209 ALA A O 1
ATOM 1549 N N . ALA A 1 210 ? -13.682 -45.888 27.754 1.00 47.50 210 ALA A N 1
ATOM 1550 C CA . ALA A 1 210 ? -13.695 -45.977 26.282 1.00 47.50 210 ALA A CA 1
ATOM 1551 C C . ALA A 1 210 ? -14.897 -46.683 25.601 1.00 47.50 210 ALA A C 1
ATOM 1553 O O . ALA A 1 210 ? -14.821 -47.853 25.237 1.00 47.50 210 ALA A O 1
ATOM 1554 N N . ALA A 1 211 ? -15.950 -45.902 25.324 1.00 46.75 211 ALA A N 1
ATOM 1555 C CA . ALA A 1 211 ? -16.886 -46.033 24.193 1.00 46.75 211 ALA A CA 1
ATOM 1556 C C . ALA A 1 211 ? -17.418 -44.608 23.869 1.00 46.75 211 ALA A C 1
ATOM 1558 O O . ALA A 1 211 ? -17.618 -43.846 24.811 1.00 46.75 211 ALA A O 1
ATOM 1559 N N . ALA A 1 212 ? -17.574 -44.071 22.652 1.00 43.19 212 ALA A N 1
ATOM 1560 C CA . ALA A 1 212 ? -17.697 -44.554 21.264 1.00 43.19 212 ALA A CA 1
ATOM 1561 C C . ALA A 1 212 ? -19.135 -44.470 20.699 1.00 43.19 212 ALA A C 1
ATOM 1563 O O . ALA A 1 212 ? -20.037 -45.130 21.195 1.00 43.19 212 ALA A O 1
ATOM 1564 N N . ALA A 1 213 ? -19.258 -43.698 19.608 1.00 43.00 213 ALA A N 1
ATOM 1565 C CA . ALA A 1 213 ? -20.304 -43.689 18.574 1.00 43.00 213 ALA A CA 1
ATOM 1566 C C . ALA A 1 213 ? -21.792 -43.501 18.962 1.00 43.00 213 ALA A C 1
ATOM 1568 O O . ALA A 1 213 ? -22.476 -44.437 19.373 1.00 43.00 213 ALA A O 1
ATOM 1569 N N . ALA A 1 214 ? -22.315 -42.323 18.604 1.00 51.12 214 ALA A N 1
ATOM 1570 C CA . ALA A 1 214 ? -23.570 -42.155 17.866 1.00 51.12 214 ALA A CA 1
ATOM 1571 C C . ALA A 1 214 ? -23.373 -41.021 16.842 1.00 51.12 214 ALA A C 1
ATOM 1573 O O . ALA A 1 214 ? -22.664 -40.054 17.207 1.00 51.12 214 ALA A O 1
#

Nearest PDB structures (foldseek):
  5z7a-assembly1_A  TM=7.472E-01  e=4.272E-05  Homo sapiens
  7ad6-assembly1_B  TM=6.644E-01  e=8.214E-03  Homo sapiens
  1x5f-assembly1_A  TM=4.297E-01  e=2.106E-03  Homo sapiens
  4hlj-assembly1_A  TM=4.960E-01  e=4.644E-02  Homo sapiens
  6iaa-assembly3_C  TM=5.054E-01  e=1.600E-01  Homo sapiens

Radius of gyration: 33.44 Å; Cα contacts (8 Å, |Δi|>4): 284; chains: 1; bounding box: 46×67×102 Å

Sequence (214 aa):
MEAVNGDSGGGGGQGWSVASATEWVQVGTGKITLHWSAPAGSASVRRDFLALYESGQKSLRKYTDYKGVDKEGTASGSVELAVPGKPGDYVARYLRADYSEVAASHPISVRSALTVLLDEVKSHSARGESEGVVELLETVMLRLKGNDDALHRGALESWRELQARRASKAAAPFPPRLEDCRDSPRRRDSAAASDPGAAEDGAAEAAGAAAAAA

Organism: NCBI:txid464990

pLDDT: mean 73.85, std 19.65, range [32.41, 97.0]

Mean predicted aligned error: 16.86 Å

Solvent-accessible surface area (backbone atoms only — not comparable to full-atom values): 13418 Å² total; per-residue (Å²): 136,81,83,83,78,77,86,72,96,65,88,69,46,92,48,40,41,42,44,56,95,54,64,55,47,54,46,71,70,56,60,44,60,36,39,38,36,42,46,84,87,55,86,60,40,70,53,13,30,41,34,33,25,58,61,89,65,79,56,88,90,61,56,81,39,67,45,71,36,54,90,87,79,58,46,57,54,73,49,74,35,65,45,56,90,61,62,50,55,28,32,40,31,33,32,43,65,85,68,83,47,72,50,22,64,31,72,34,39,30,34,43,73,62,58,54,49,58,51,51,34,49,54,30,54,76,72,64,41,67,64,63,31,48,58,48,48,51,55,49,50,67,62,37,78,77,77,48,72,74,64,46,52,57,52,52,50,56,51,51,52,52,51,51,52,51,50,51,66,70,65,54,75,77,75,79,73,92,70,88,79,79,83,80,84,86,79,84,86,81,85,85,90,85,88,89,80,86,86,82,92,88,89,82,83,85,90,81,83,90,84,84,89,133